Protein AF-A0A7J7VCC2-F1 (afdb_monomer_lite)

pLDDT: mean 71.86, std 17.54, range [30.64, 95.31]

InterPro domains:
  IPR003119 Saposin A-type domain [PF02199] (264-296)
  IPR003119 Saposin A-type domain [PS51110] (260-296)
  IPR003119 Saposin A-type domain [SM00162] (263-296)
  IPR007856 Saposin-like type B, region 1 [PF05184] (85-122)
  IPR007856 Saposin-like type B, region 1 [PF05184] (180-216)
  IPR008138 Saposin B type, region 2 [PF03489] (15-45)
  IPR008138 Saposin B type, region 2 [PF03489] (128-160)
  IPR008138 Saposin B type, region 2 [PF03489] (222-254)
  IPR008139 Saposin B type domain [PS50015] (1-49)
  IPR008139 Saposin B type domain [PS50015] (83-164)
  IPR008139 Saposin B type domain [PS50015] (177-258)
  IPR008139 Saposin B type domain [SM00741] (85-160)
  IPR008139 Saposin B type domain [SM00741] (179-254)
  IPR008373 Saposin [PR01797] (7-28)
  IPR008373 Saposin [PR01797] (87-107)
  IPR008373 Saposin [PR01797] (136-154)
  IPR008373 Saposin [PR01797] (178-200)
  IPR008373 Saposin [PR01797] (210-232)
  IPR008373 Saposin [PR01797] (232-255)
  IPR008373 Saposin [PR01797] (261-282)

Foldseek 3Di:
DDDDDDPDPPCPVVVVVVCVVCVVVVVVVVVPDDPVVVCVVVPVDDPDDDDDDDDDDDDDDDDDDDDDDDDDPPPPVVVVVQLVVLLVVQQVVLVVVLCVVVPDDDLVNQLVVQLVVLVPDDPVRSVVSNCCSVPCVSVVVVCCNVVSRSNVVCVVVVSHDDPDDPPPPDDDPDDDWPPLLVVQLVVLVVVCVPPPVCCDLVNVLVVQLVVLVVDDPPSSVVSNVVCVVCSVVVVVVVVVCSRSNNVCLVVVSTVNPCPPPQPNPQLSVDCVQCLPDPVSVVVNVHNVVSVVPPVD

Organism: Pipistrellus kuhlii (NCBI:txid59472)

Radius of gyration: 31.55 Å; chains: 1; bounding box: 81×60×73 Å

Structure (mmCIF, N/CA/C/O backbone):
data_AF-A0A7J7VCC2-F1
#
_entry.id   AF-A0A7J7VCC2-F1
#
loop_
_atom_site.group_PDB
_atom_site.id
_atom_site.type_symbol
_atom_site.label_atom_id
_atom_site.label_alt_id
_atom_site.label_comp_id
_atom_site.label_asym_id
_atom_site.label_entity_id
_atom_site.label_seq_id
_atom_site.pdbx_PDB_ins_code
_atom_site.Cartn_x
_atom_site.Cartn_y
_atom_site.Cartn_z
_atom_site.occupancy
_atom_site.B_iso_or_equiv
_atom_site.auth_seq_id
_atom_site.auth_comp_id
_atom_site.auth_asym_id
_atom_site.auth_atom_id
_atom_site.pdbx_PDB_model_num
ATOM 1 N N . MET A 1 1 ? 36.042 -37.834 -2.694 1.00 46.53 1 MET A N 1
ATOM 2 C CA . MET A 1 1 ? 35.801 -37.339 -4.068 1.00 46.53 1 MET A CA 1
ATOM 3 C C . MET A 1 1 ? 34.614 -38.082 -4.658 1.00 46.53 1 MET A C 1
ATOM 5 O O . MET A 1 1 ? 34.717 -39.281 -4.878 1.00 46.53 1 MET A O 1
ATOM 9 N N . PRO A 1 2 ? 33.486 -37.387 -4.848 1.00 40.66 2 PRO A N 1
ATOM 10 C CA . PRO A 1 2 ? 32.817 -37.439 -6.144 1.00 40.66 2 PRO A CA 1
ATOM 11 C C . PRO A 1 2 ? 32.462 -36.031 -6.651 1.00 40.66 2 PRO A C 1
ATOM 13 O O . PRO A 1 2 ? 32.054 -35.152 -5.898 1.00 40.66 2 PRO A O 1
ATOM 16 N N . LEU A 1 3 ? 32.673 -35.829 -7.949 1.00 46.19 3 LEU A N 1
ATOM 17 C CA . LEU A 1 3 ? 32.430 -34.598 -8.698 1.00 46.19 3 LEU A CA 1
ATOM 18 C C . LEU A 1 3 ? 30.919 -34.406 -8.918 1.00 46.19 3 LEU A C 1
ATOM 20 O O . LEU A 1 3 ? 30.290 -35.235 -9.578 1.00 46.19 3 LEU A O 1
ATOM 24 N N . SER A 1 4 ? 30.340 -33.316 -8.405 1.00 40.00 4 SER A N 1
ATOM 25 C CA . SER A 1 4 ? 28.960 -32.921 -8.723 1.00 40.00 4 SER A CA 1
ATOM 26 C C . SER A 1 4 ? 28.923 -32.212 -10.079 1.00 40.00 4 SER A C 1
ATOM 28 O O . SER A 1 4 ? 29.584 -31.193 -10.295 1.00 40.00 4 SER A O 1
ATOM 30 N N . LYS A 1 5 ? 28.187 -32.800 -11.025 1.00 46.72 5 LYS A N 1
ATOM 31 C CA . LYS A 1 5 ? 28.016 -32.321 -12.398 1.00 46.72 5 LYS A CA 1
ATOM 32 C C . LYS A 1 5 ? 27.241 -31.000 -12.396 1.00 46.72 5 LYS A C 1
ATOM 34 O O . LYS A 1 5 ? 26.039 -30.992 -12.159 1.00 46.72 5 LYS A O 1
ATOM 39 N N . ARG A 1 6 ? 27.905 -29.897 -12.759 1.00 49.31 6 ARG A N 1
ATOM 40 C CA . ARG A 1 6 ? 27.231 -28.702 -13.292 1.00 49.31 6 ARG A CA 1
ATOM 41 C C . ARG A 1 6 ? 26.479 -29.132 -14.549 1.00 49.31 6 ARG A C 1
ATOM 43 O O . ARG A 1 6 ? 27.111 -29.506 -15.538 1.00 49.31 6 ARG A O 1
ATOM 50 N N . SER A 1 7 ? 25.152 -29.097 -14.516 1.00 54.25 7 SER A N 1
ATOM 51 C CA . SER A 1 7 ? 24.312 -29.163 -15.710 1.00 54.25 7 SER A CA 1
ATOM 52 C C . SER A 1 7 ? 24.635 -27.940 -16.567 1.00 54.25 7 SER A C 1
ATOM 54 O O . SER A 1 7 ? 24.100 -26.847 -16.399 1.00 54.25 7 SER A O 1
ATOM 56 N N . SER A 1 8 ? 25.612 -28.105 -17.454 1.00 59.53 8 SER A N 1
ATOM 57 C CA . SER A 1 8 ? 25.934 -27.133 -18.484 1.00 59.53 8 SER A CA 1
ATOM 58 C C . SER A 1 8 ? 24.707 -27.011 -19.381 1.00 59.53 8 SER A C 1
ATOM 60 O O . SER A 1 8 ? 24.279 -27.977 -20.006 1.00 59.53 8 SER A O 1
ATOM 62 N N . CYS A 1 9 ? 24.094 -25.828 -19.396 1.00 59.84 9 CYS A N 1
ATOM 63 C CA . CYS A 1 9 ? 22.972 -25.538 -20.276 1.00 59.84 9 CYS A CA 1
ATOM 64 C C . CYS A 1 9 ? 23.507 -25.505 -21.716 1.00 59.84 9 CYS A C 1
ATOM 66 O O . CYS A 1 9 ? 24.005 -24.481 -22.191 1.00 59.84 9 CYS A O 1
ATOM 68 N N . THR A 1 10 ? 23.475 -26.662 -22.377 1.00 72.06 10 THR A N 1
ATOM 69 C CA . THR A 1 10 ? 24.019 -26.906 -23.723 1.00 72.06 10 THR A CA 1
ATOM 70 C C . THR A 1 10 ? 23.394 -25.995 -24.779 1.00 72.06 10 THR A C 1
ATOM 72 O O . THR A 1 10 ? 24.022 -25.700 -25.793 1.00 72.06 10 THR A O 1
ATOM 75 N N . TRP A 1 11 ? 22.199 -25.472 -24.502 1.00 75.06 11 TRP A N 1
ATOM 76 C CA . TRP A 1 11 ? 21.429 -24.620 -25.399 1.00 75.06 11 TRP A CA 1
ATOM 77 C C . TRP A 1 11 ? 21.677 -23.122 -25.240 1.00 75.06 11 TRP A C 1
ATOM 79 O O . TRP A 1 11 ? 21.191 -22.368 -26.068 1.00 75.06 11 TRP A O 1
ATOM 89 N N . ARG A 1 12 ? 22.462 -22.652 -24.259 1.00 78.94 12 ARG A N 1
ATOM 90 C CA . ARG A 1 12 ? 22.657 -21.200 -24.049 1.00 78.94 12 ARG A CA 1
ATOM 91 C C . ARG A 1 12 ? 23.199 -20.488 -25.295 1.00 78.94 12 ARG A C 1
ATOM 93 O O . ARG A 1 12 ? 22.676 -19.449 -25.678 1.00 78.94 12 ARG A O 1
ATOM 100 N N . ARG A 1 13 ? 24.249 -21.035 -25.920 1.00 80.88 13 ARG A N 1
ATOM 101 C CA . ARG A 1 13 ? 24.844 -20.448 -27.136 1.00 80.88 13 ARG A CA 1
ATOM 102 C C . ARG A 1 13 ? 23.958 -20.648 -28.374 1.00 80.88 13 ARG A C 1
ATOM 104 O O . ARG A 1 13 ? 23.714 -19.657 -29.049 1.00 80.88 13 ARG A O 1
ATOM 111 N N . PRO A 1 14 ? 23.431 -21.856 -28.655 1.00 84.00 14 PRO A N 1
ATOM 112 C CA . PRO A 1 14 ? 22.484 -22.046 -29.753 1.00 84.00 14 PRO A CA 1
ATOM 113 C C . PRO A 1 14 ? 21.227 -21.177 -29.642 1.00 84.00 14 PRO A C 1
ATOM 115 O O . PRO A 1 14 ? 20.820 -20.589 -30.632 1.00 84.00 14 PRO A O 1
ATOM 118 N N . CYS A 1 15 ? 20.647 -21.048 -28.447 1.00 77.44 15 CYS A N 1
ATOM 119 C CA . CYS A 1 15 ? 19.476 -20.212 -28.188 1.00 77.44 15 CYS A CA 1
ATOM 120 C C . CYS A 1 15 ? 19.796 -18.737 -28.410 1.00 77.44 15 CYS A C 1
ATOM 122 O O . CYS A 1 15 ? 19.070 -18.076 -29.138 1.00 77.44 15 CYS A O 1
ATOM 124 N N . LYS A 1 16 ? 20.919 -18.242 -27.869 1.00 81.69 16 LYS A N 1
ATOM 125 C CA . LYS A 1 16 ? 21.355 -16.867 -28.126 1.00 81.69 16 LYS A CA 1
ATOM 126 C C . LYS A 1 16 ? 21.523 -16.607 -29.624 1.00 81.69 16 LYS A C 1
ATOM 128 O O . LYS A 1 16 ? 20.950 -15.657 -30.125 1.00 81.69 16 LYS A O 1
ATOM 133 N N . ASN A 1 17 ? 22.218 -17.488 -30.343 1.00 84.31 17 ASN A N 1
ATOM 134 C CA . ASN A 1 17 ? 22.395 -17.336 -31.788 1.00 84.31 17 ASN A CA 1
ATOM 135 C C . ASN A 1 17 ? 21.063 -17.389 -32.549 1.00 84.31 17 ASN A C 1
ATOM 137 O O . ASN A 1 17 ? 20.894 -16.667 -33.520 1.00 84.31 17 ASN A O 1
ATOM 141 N N . TYR A 1 18 ? 20.126 -18.237 -32.122 1.00 81.06 18 TYR A N 1
ATOM 142 C CA . TYR A 1 18 ? 18.802 -18.336 -32.730 1.00 81.06 18 TYR A CA 1
ATOM 143 C C . TYR A 1 18 ? 17.985 -17.064 -32.482 1.00 81.06 18 TYR A C 1
ATOM 145 O O . TYR A 1 18 ? 17.406 -16.509 -33.408 1.00 81.06 18 TYR A O 1
ATOM 153 N N . VAL A 1 19 ? 17.975 -16.559 -31.248 1.00 81.69 19 VAL A N 1
ATOM 154 C CA . VAL A 1 19 ? 17.317 -15.293 -30.913 1.00 81.69 19 VAL A CA 1
ATOM 155 C C . VAL A 1 19 ? 17.954 -14.156 -31.702 1.00 81.69 19 VAL A C 1
ATOM 157 O O . VAL A 1 19 ? 17.225 -13.465 -32.393 1.00 81.69 19 VAL A O 1
ATOM 160 N N . ASP A 1 20 ? 19.280 -14.028 -31.698 1.00 84.94 20 ASP A N 1
ATOM 161 C CA . ASP A 1 20 ? 20.002 -12.987 -32.441 1.00 84.94 20 ASP A CA 1
ATOM 162 C C . ASP A 1 20 ? 19.739 -13.073 -33.962 1.00 84.94 20 ASP A C 1
ATOM 164 O O . ASP A 1 20 ? 19.723 -12.058 -34.647 1.00 84.94 20 ASP A O 1
ATOM 168 N N . GLN A 1 21 ? 19.512 -14.275 -34.508 1.00 87.81 21 GLN A N 1
ATOM 169 C CA . GLN A 1 21 ? 19.242 -14.477 -35.935 1.00 87.81 21 GLN A CA 1
ATOM 170 C C . GLN A 1 21 ? 17.806 -14.112 -36.341 1.00 87.81 21 GLN A C 1
ATOM 172 O O . GLN A 1 21 ? 17.588 -13.646 -37.459 1.00 87.81 21 GLN A O 1
ATOM 177 N N . TYR A 1 22 ? 16.822 -14.372 -35.478 1.00 85.31 22 TYR A N 1
ATOM 178 C CA . TYR A 1 22 ? 15.405 -14.253 -35.834 1.00 85.31 22 TYR A CA 1
ATOM 179 C C . TYR A 1 22 ? 14.687 -13.094 -35.134 1.00 85.31 22 TYR A C 1
ATOM 181 O O . TYR A 1 22 ? 13.600 -12.728 -35.575 1.00 85.31 22 TYR A O 1
ATOM 189 N N . SER A 1 23 ? 15.266 -12.488 -34.091 1.00 73.25 23 SER A N 1
ATOM 190 C CA . SER A 1 23 ? 14.650 -11.394 -33.327 1.00 73.25 23 SER A CA 1
ATOM 191 C C . SER A 1 23 ? 14.331 -10.202 -34.215 1.00 73.25 23 SER A C 1
ATOM 193 O O . SER A 1 23 ? 13.191 -9.754 -34.219 1.00 73.25 23 SER A O 1
ATOM 195 N N . ASP A 1 24 ? 15.284 -9.743 -35.025 1.00 81.88 24 ASP A N 1
ATOM 196 C CA . ASP A 1 24 ? 15.089 -8.591 -35.907 1.00 81.88 24 ASP A CA 1
ATOM 197 C C . ASP A 1 24 ? 14.003 -8.854 -36.952 1.00 81.88 24 ASP A C 1
ATOM 199 O O . ASP A 1 24 ? 13.188 -7.980 -37.239 1.00 81.88 24 ASP A O 1
ATOM 203 N N . ILE A 1 25 ? 13.936 -10.078 -37.482 1.00 79.50 25 ILE A N 1
ATOM 204 C CA . ILE A 1 25 ? 12.912 -10.484 -38.454 1.00 79.50 25 ILE A CA 1
ATOM 205 C C . ILE A 1 25 ? 11.532 -10.490 -37.793 1.00 79.50 25 ILE A C 1
ATOM 207 O O . ILE A 1 25 ? 10.575 -9.966 -38.359 1.00 79.50 25 ILE A O 1
ATOM 211 N N . VAL A 1 26 ? 11.424 -11.049 -36.586 1.00 76.75 26 VAL A N 1
ATOM 212 C CA . VAL A 1 26 ? 10.169 -11.092 -35.826 1.00 76.75 26 VAL A CA 1
ATOM 213 C C . VAL A 1 26 ? 9.735 -9.685 -35.411 1.00 76.75 26 VAL A C 1
ATOM 215 O O . VAL A 1 26 ? 8.562 -9.354 -35.561 1.00 76.75 26 VAL A O 1
ATOM 218 N N . ILE A 1 27 ? 10.664 -8.833 -34.968 1.00 78.94 27 ILE A N 1
ATOM 219 C CA . ILE A 1 27 ? 10.402 -7.430 -34.620 1.00 78.94 27 ILE A CA 1
ATOM 220 C C . ILE A 1 27 ? 9.918 -6.670 -35.854 1.00 78.94 27 ILE A C 1
ATOM 222 O O . ILE A 1 27 ? 8.885 -6.013 -35.791 1.00 78.94 27 ILE A O 1
ATOM 226 N N . GLN A 1 28 ? 10.604 -6.794 -36.993 1.00 75.75 28 GLN A N 1
ATOM 227 C CA . GLN A 1 28 ? 10.183 -6.163 -38.245 1.00 75.75 28 GLN A CA 1
ATOM 228 C C . GLN A 1 28 ? 8.804 -6.659 -38.690 1.00 75.75 28 GLN A C 1
ATOM 230 O O . GLN A 1 28 ? 7.964 -5.848 -39.072 1.00 75.75 28 GLN A O 1
ATOM 235 N N . MET A 1 29 ? 8.527 -7.959 -38.583 1.00 73.75 29 MET A N 1
ATOM 236 C CA . MET A 1 29 ? 7.216 -8.520 -38.912 1.00 73.75 29 MET A CA 1
ATOM 237 C C . MET A 1 29 ? 6.119 -7.975 -37.984 1.00 73.75 29 MET A C 1
ATOM 239 O O . MET A 1 29 ? 5.059 -7.581 -38.462 1.00 73.75 29 MET A O 1
ATOM 243 N N . MET A 1 30 ? 6.392 -7.864 -36.681 1.00 75.19 30 MET A N 1
ATOM 244 C CA . MET A 1 30 ? 5.471 -7.279 -35.702 1.00 75.19 30 MET A CA 1
ATOM 245 C C . MET A 1 30 ? 5.256 -5.776 -35.914 1.00 75.19 30 MET A C 1
ATOM 247 O O . MET A 1 30 ? 4.130 -5.312 -35.781 1.00 75.19 30 MET A O 1
ATOM 251 N N . MET A 1 31 ? 6.289 -5.018 -36.300 1.00 75.44 31 MET A N 1
ATOM 252 C CA . MET A 1 31 ? 6.158 -3.582 -36.588 1.00 75.44 31 MET A CA 1
ATOM 253 C C . MET A 1 31 ? 5.291 -3.287 -37.821 1.00 75.44 31 MET A C 1
ATOM 255 O O . MET A 1 31 ? 4.743 -2.192 -37.925 1.00 75.44 31 MET A O 1
ATOM 259 N N . HIS A 1 32 ? 5.155 -4.243 -38.745 1.00 79.81 32 HIS A N 1
ATOM 260 C CA . HIS A 1 32 ? 4.353 -4.096 -39.966 1.00 79.81 32 HIS A CA 1
ATOM 261 C C . HIS A 1 32 ? 2.971 -4.765 -39.882 1.00 79.81 32 HIS A C 1
ATOM 263 O O . HIS A 1 32 ? 2.161 -4.614 -40.798 1.00 79.81 32 HIS A O 1
ATOM 269 N N . MET A 1 33 ? 2.678 -5.490 -38.801 1.00 79.56 33 MET A N 1
ATOM 270 C CA . MET A 1 33 ? 1.351 -6.047 -38.544 1.00 79.56 33 MET A CA 1
ATOM 271 C C . MET A 1 33 ? 0.445 -5.005 -37.888 1.00 79.56 33 MET A C 1
AT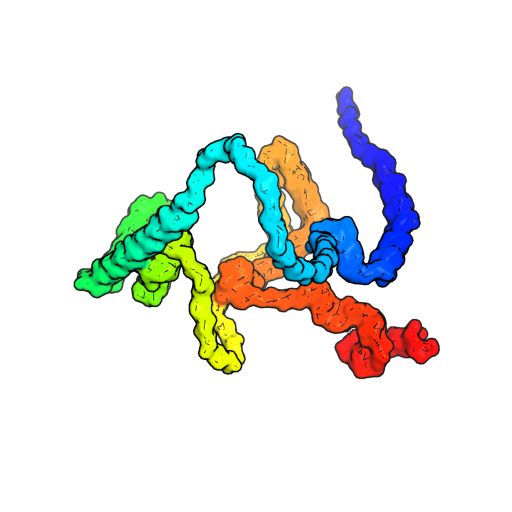OM 273 O O . MET A 1 33 ? 0.888 -4.197 -37.072 1.00 79.56 33 MET A O 1
ATOM 277 N N . GLN A 1 34 ? -0.852 -5.027 -38.210 1.00 82.25 34 GLN A N 1
ATOM 278 C CA . GLN A 1 34 ? -1.788 -4.169 -37.489 1.00 82.25 34 GLN A CA 1
ATOM 279 C C . GLN A 1 34 ? -1.978 -4.709 -36.062 1.00 82.25 34 GLN A C 1
ATOM 281 O O . GLN A 1 34 ? -2.035 -5.927 -35.874 1.00 82.25 34 GLN A O 1
ATOM 286 N N . PRO A 1 35 ? -2.154 -3.834 -35.055 1.00 78.69 35 PRO A N 1
ATOM 287 C CA . PRO A 1 35 ? -2.356 -4.250 -33.665 1.00 78.69 35 PRO A CA 1
ATOM 288 C C . PRO A 1 35 ? -3.467 -5.293 -33.478 1.00 78.69 35 PRO A C 1
ATOM 290 O O . PRO A 1 35 ? -3.310 -6.223 -32.694 1.00 78.69 35 PRO A O 1
ATOM 293 N N . LYS A 1 36 ? -4.557 -5.196 -34.253 1.00 76.06 36 LYS A N 1
ATOM 294 C CA . LYS A 1 36 ? -5.658 -6.174 -34.246 1.00 76.06 36 LYS A CA 1
ATOM 295 C C . LYS A 1 36 ? -5.222 -7.582 -34.675 1.00 76.06 36 LYS A C 1
ATOM 297 O O . LYS A 1 36 ? -5.682 -8.562 -34.100 1.00 76.06 36 LYS A O 1
ATOM 302 N N . ASP A 1 37 ? -4.310 -7.680 -35.639 1.00 79.81 37 ASP A N 1
ATOM 303 C CA . ASP A 1 37 ? -3.846 -8.952 -36.193 1.00 79.81 37 ASP A CA 1
ATOM 304 C C . ASP A 1 37 ? -2.841 -9.601 -35.235 1.00 79.81 37 ASP A C 1
ATOM 306 O O . ASP A 1 37 ? -2.857 -10.816 -35.050 1.00 79.81 37 ASP A O 1
ATOM 310 N N . ILE A 1 38 ? -2.023 -8.782 -34.556 1.00 79.69 38 ILE A N 1
ATOM 311 C CA . ILE A 1 38 ? -1.155 -9.226 -33.457 1.00 79.69 38 ILE A CA 1
ATOM 312 C C . ILE A 1 38 ? -2.014 -9.795 -32.322 1.00 79.69 38 ILE A C 1
ATOM 314 O O . ILE A 1 38 ? -1.790 -10.933 -31.919 1.00 79.69 38 ILE A O 1
ATOM 318 N N . CYS A 1 39 ? -3.020 -9.049 -31.846 1.00 75.12 39 CYS A N 1
ATOM 319 C CA . CYS A 1 39 ? -3.903 -9.474 -30.755 1.00 75.12 39 CYS A CA 1
ATOM 320 C C . CYS A 1 39 ? -4.704 -10.742 -31.087 1.00 75.12 39 CYS A C 1
ATOM 322 O O . CYS A 1 39 ? -4.859 -11.603 -30.222 1.00 75.12 39 CYS A O 1
ATOM 324 N N . ALA A 1 40 ? -5.166 -10.896 -32.331 1.00 79.44 40 ALA A N 1
ATOM 325 C CA . ALA A 1 40 ? -5.817 -12.122 -32.788 1.00 79.44 40 ALA A CA 1
ATOM 326 C C . ALA A 1 40 ? -4.841 -13.313 -32.838 1.00 79.44 40 ALA A C 1
ATOM 328 O O . ALA A 1 40 ? -5.189 -14.406 -32.398 1.00 79.44 40 ALA A O 1
ATOM 329 N N . LEU A 1 41 ? -3.605 -13.108 -33.313 1.00 78.56 41 LEU A N 1
ATOM 330 C CA . LEU A 1 41 ? -2.587 -14.161 -33.412 1.00 78.56 41 LEU A CA 1
ATOM 331 C C . LEU A 1 41 ? -2.188 -14.735 -32.042 1.00 78.56 41 LEU A C 1
ATOM 333 O O . LEU A 1 41 ? -1.956 -15.936 -31.929 1.00 78.56 41 LEU A O 1
ATOM 337 N N . VAL A 1 42 ? -2.123 -13.895 -31.003 1.00 80.00 42 VAL A N 1
ATOM 338 C CA . VAL A 1 42 ? -1.813 -14.326 -29.625 1.00 80.00 42 VAL A CA 1
ATOM 339 C C . VAL A 1 42 ? -3.051 -14.740 -28.816 1.00 80.00 42 VAL A C 1
ATOM 341 O O . VAL A 1 42 ? -2.928 -15.066 -27.638 1.00 80.00 42 VAL A O 1
ATOM 344 N N . GLY A 1 43 ? -4.236 -14.749 -29.437 1.00 73.50 43 GLY A N 1
ATOM 345 C CA . GLY A 1 43 ? -5.478 -15.228 -28.824 1.00 73.50 43 GLY A CA 1
ATOM 346 C C . GLY A 1 43 ? -6.147 -14.252 -27.852 1.00 73.50 43 GLY A C 1
ATOM 347 O O . GLY A 1 43 ? -6.997 -14.668 -27.072 1.00 73.50 43 GLY A O 1
ATOM 348 N N . PHE A 1 44 ? -5.793 -12.962 -27.885 1.00 76.19 44 PHE A N 1
ATOM 349 C CA . PHE A 1 44 ? -6.461 -11.922 -27.088 1.00 76.19 44 PHE A CA 1
ATOM 350 C C . PHE A 1 44 ? -7.758 -11.402 -27.724 1.00 76.19 44 PHE A C 1
ATOM 352 O O . PHE A 1 44 ? -8.514 -10.693 -27.062 1.00 76.19 44 PHE A O 1
ATOM 359 N N . CYS A 1 45 ? -8.032 -11.744 -28.986 1.00 78.25 45 CYS A N 1
ATOM 360 C CA . CYS A 1 45 ? -9.291 -11.426 -29.657 1.00 78.25 45 CYS A CA 1
ATOM 361 C C . CYS A 1 45 ? -9.934 -12.698 -30.225 1.00 78.25 45 CYS A C 1
ATOM 363 O O . CYS A 1 45 ? -9.286 -13.434 -30.970 1.00 78.25 45 CYS A O 1
ATOM 365 N N . GLU A 1 46 ? -11.215 -12.928 -29.930 1.00 66.50 46 GLU A N 1
ATOM 366 C CA . GLU A 1 46 ? -12.042 -13.872 -30.687 1.00 66.50 46 GLU A CA 1
ATOM 367 C C . GLU A 1 46 ? -12.356 -13.234 -32.047 1.00 66.50 46 GLU A C 1
ATOM 369 O O . GLU A 1 46 ? -12.808 -12.090 -32.109 1.00 66.50 46 GLU A O 1
ATOM 374 N N . GLN A 1 47 ? -12.050 -13.922 -33.151 1.00 56.53 47 GLN A N 1
ATOM 375 C CA . GLN A 1 47 ? -12.323 -13.392 -34.490 1.00 56.53 47 GLN A CA 1
ATOM 376 C C . GLN A 1 47 ? -13.826 -13.119 -34.644 1.00 56.53 47 GLN A C 1
ATOM 378 O O . GLN A 1 47 ? -14.643 -14.017 -34.442 1.00 56.53 47 GLN A O 1
ATOM 383 N N . GLU A 1 48 ? -14.182 -11.887 -35.019 1.00 49.28 48 GLU A N 1
ATOM 384 C CA . GLU A 1 48 ? -15.557 -11.504 -35.336 1.00 49.28 48 GLU A CA 1
ATOM 385 C C . GLU A 1 48 ? -16.102 -12.421 -36.439 1.00 49.28 48 GLU A C 1
ATOM 387 O O . GLU A 1 48 ? -15.660 -12.380 -37.590 1.00 49.28 48 GLU A O 1
ATOM 392 N N . VAL A 1 49 ? -17.069 -13.272 -36.095 1.00 46.25 49 VAL A N 1
ATOM 393 C CA . VAL A 1 49 ? -17.814 -14.040 -37.092 1.00 46.25 49 VAL A CA 1
ATOM 394 C C . VAL A 1 49 ? -18.649 -13.034 -37.894 1.00 46.25 49 VAL A C 1
ATOM 396 O O . VAL A 1 49 ? -19.415 -12.282 -37.284 1.00 46.25 49 VAL A O 1
ATOM 399 N N . PRO A 1 50 ? -18.546 -12.977 -39.236 1.00 43.62 50 PRO A N 1
ATOM 400 C CA . PRO A 1 50 ? -19.308 -12.007 -40.008 1.00 43.62 50 PRO A CA 1
ATOM 401 C C . PRO A 1 50 ? -20.798 -12.304 -39.841 1.00 43.62 50 PRO A C 1
ATOM 403 O O . PRO A 1 50 ? -21.256 -13.397 -40.181 1.00 43.62 50 PRO A O 1
ATOM 406 N N . MET A 1 51 ? -21.568 -11.340 -39.331 1.00 35.25 51 MET A N 1
ATOM 407 C CA . MET A 1 51 ? -23.024 -11.450 -39.310 1.00 35.25 51 MET A CA 1
ATOM 408 C C . MET A 1 51 ? -23.530 -11.581 -40.749 1.00 35.25 51 MET A C 1
ATOM 410 O O . MET A 1 51 ? -23.417 -10.653 -41.550 1.00 35.25 51 MET A O 1
ATOM 414 N N . GLN A 1 52 ? -24.091 -12.741 -41.085 1.00 43.38 52 GLN A N 1
ATOM 415 C CA . GLN A 1 52 ? -24.861 -12.885 -42.313 1.00 43.38 52 GLN A CA 1
ATOM 416 C C . GLN A 1 52 ? -26.179 -12.108 -42.181 1.00 43.38 52 GLN A C 1
ATOM 418 O O . GLN A 1 52 ? -26.783 -12.104 -41.103 1.00 43.38 52 GLN A O 1
ATOM 423 N N . PRO A 1 53 ? -26.653 -11.454 -43.255 1.00 39.44 53 PRO A N 1
ATOM 424 C CA . PRO A 1 53 ? -27.917 -10.738 -43.220 1.00 39.44 53 PRO A CA 1
ATOM 425 C C . PRO A 1 53 ? -29.063 -11.731 -43.004 1.00 39.44 53 PRO A C 1
ATOM 427 O O . PRO A 1 53 ? -29.255 -12.665 -43.784 1.00 39.44 53 PRO A O 1
ATOM 430 N N . LEU A 1 54 ? -29.827 -11.521 -41.932 1.00 33.53 54 LEU A N 1
ATOM 431 C CA . LEU A 1 54 ? -31.022 -12.300 -41.627 1.00 33.53 54 LEU A CA 1
ATOM 432 C C . LEU A 1 54 ? -32.072 -12.065 -42.720 1.00 33.53 54 LEU A C 1
ATOM 434 O O . LEU A 1 54 ? -32.580 -10.955 -42.882 1.00 33.53 54 LEU A O 1
ATOM 438 N N . VAL A 1 55 ? -32.415 -13.118 -43.462 1.00 42.09 55 VAL A N 1
ATOM 439 C CA . VAL A 1 55 ? -33.583 -13.119 -44.350 1.00 42.09 55 VAL A CA 1
ATOM 440 C C . VAL A 1 55 ? -34.807 -13.495 -43.506 1.00 42.09 55 VAL A C 1
ATOM 442 O O . VAL A 1 55 ? -34.753 -14.506 -42.803 1.00 42.09 55 VAL A O 1
ATOM 445 N N . PRO A 1 56 ? -35.916 -12.732 -43.544 1.00 37.62 56 PRO A N 1
ATOM 446 C CA . PRO A 1 56 ? -37.125 -13.090 -42.811 1.00 37.62 56 PRO A CA 1
ATOM 447 C C . PRO A 1 56 ? -37.653 -14.452 -43.270 1.00 37.62 56 PRO A C 1
ATOM 449 O O . PRO A 1 56 ? -37.883 -14.667 -44.463 1.00 37.62 56 PRO A O 1
ATOM 452 N N . ALA A 1 57 ? -37.859 -15.366 -42.323 1.00 32.50 57 ALA A N 1
ATOM 453 C CA . ALA A 1 57 ? -38.433 -16.674 -42.599 1.00 32.50 57 ALA A CA 1
ATOM 454 C C . ALA A 1 57 ? -39.851 -16.508 -43.170 1.00 32.50 57 ALA A C 1
ATOM 456 O O . ALA A 1 57 ? -40.771 -16.064 -42.481 1.00 32.50 57 ALA A O 1
ATOM 457 N N . LYS A 1 58 ? -40.036 -16.873 -44.444 1.00 37.38 58 LYS A N 1
ATOM 458 C CA . LYS A 1 58 ? -41.366 -17.167 -44.976 1.00 37.38 58 LYS A CA 1
ATOM 459 C C . LYS A 1 58 ? -41.858 -18.445 -44.311 1.00 37.38 58 LYS A C 1
ATOM 461 O O . LYS A 1 58 ? -41.203 -19.480 -44.372 1.00 37.38 58 LYS A O 1
ATOM 466 N N . VAL A 1 59 ? -43.018 -18.324 -43.684 1.00 40.34 59 VAL A N 1
ATOM 467 C CA . VAL A 1 59 ? -43.808 -19.406 -43.106 1.00 40.34 59 VAL A CA 1
ATOM 468 C C . VAL A 1 59 ? -44.128 -20.418 -44.204 1.00 40.34 59 VAL A C 1
ATOM 470 O O . VAL A 1 59 ? -44.863 -20.093 -45.134 1.00 40.34 59 VAL A O 1
ATOM 473 N N . VAL A 1 60 ? -43.581 -21.626 -44.098 1.00 30.64 60 VAL A N 1
ATOM 474 C CA . VAL A 1 60 ? -44.151 -22.826 -44.716 1.00 30.64 60 VAL A CA 1
ATOM 475 C C . VAL A 1 60 ? -44.031 -23.942 -43.687 1.00 30.64 60 VAL A C 1
ATOM 477 O O . VAL A 1 60 ? -42.940 -24.343 -43.291 1.00 30.64 60 VAL A O 1
ATOM 480 N N . SER A 1 61 ? -45.195 -24.344 -43.197 1.00 43.41 61 SER A N 1
ATOM 481 C CA . SER A 1 61 ? -45.460 -25.567 -42.455 1.00 43.41 61 SER A CA 1
ATOM 482 C C . SER A 1 61 ? -45.146 -26.793 -43.304 1.00 43.41 61 SER A C 1
ATOM 484 O O . SER A 1 61 ? -45.592 -26.821 -44.444 1.00 43.41 61 SER A O 1
ATOM 486 N N . GLU A 1 62 ? -44.502 -27.808 -42.727 1.00 33.91 62 GLU A N 1
ATOM 487 C CA . GLU A 1 62 ? -44.909 -29.215 -42.880 1.00 33.91 62 GLU A CA 1
ATOM 488 C C . GLU A 1 62 ? -44.113 -30.116 -41.914 1.00 33.91 62 GLU A C 1
ATOM 490 O O . GLU A 1 62 ? -42.891 -30.215 -41.975 1.00 33.91 62 GLU A O 1
ATOM 495 N N . ASP A 1 63 ? -44.860 -30.662 -40.950 1.00 37.12 63 ASP A N 1
ATOM 496 C CA . ASP A 1 63 ? -44.834 -32.018 -40.386 1.00 37.12 63 ASP A CA 1
ATOM 497 C C . ASP A 1 63 ? -43.502 -32.777 -40.228 1.00 37.12 63 A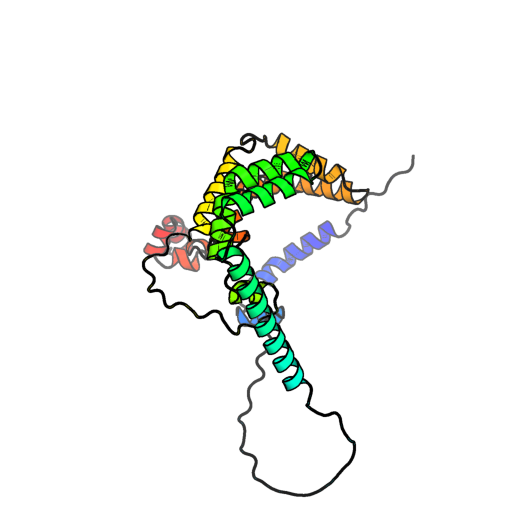SP A C 1
ATOM 499 O O . ASP A 1 63 ? -42.896 -33.193 -41.206 1.00 37.12 63 ASP A O 1
ATOM 503 N N . VAL A 1 64 ? -43.130 -33.085 -38.970 1.00 32.66 64 VAL A N 1
ATOM 504 C CA . VAL A 1 64 ? -43.127 -34.445 -38.360 1.00 32.66 64 VAL A CA 1
ATOM 505 C C . VAL A 1 64 ? -42.870 -34.322 -36.836 1.00 32.66 64 VAL A C 1
ATOM 507 O O . VAL A 1 64 ? -41.996 -33.581 -36.394 1.00 32.66 64 VAL A O 1
ATOM 510 N N . ILE A 1 65 ? -43.647 -35.057 -36.030 1.00 34.09 65 ILE A N 1
ATOM 511 C CA . ILE A 1 65 ? -43.626 -35.132 -34.549 1.00 34.09 65 ILE A CA 1
ATOM 512 C C . ILE A 1 65 ? -42.978 -36.479 -34.084 1.00 34.09 65 ILE A C 1
ATOM 514 O O . ILE A 1 65 ? -42.758 -37.337 -34.937 1.00 34.09 65 ILE A O 1
ATOM 518 N N . PRO A 1 66 ? -42.910 -36.835 -32.775 1.00 55.56 66 PRO A N 1
ATOM 519 C CA . PRO A 1 66 ? -42.031 -36.428 -31.657 1.00 55.56 66 PRO A CA 1
ATOM 520 C C . PRO A 1 66 ? -41.138 -37.585 -31.123 1.00 55.56 66 PRO A C 1
ATOM 522 O O . PRO A 1 66 ? -41.359 -38.749 -31.444 1.00 55.56 66 PRO A O 1
ATOM 525 N N . ALA A 1 67 ? -40.225 -37.279 -30.189 1.00 32.78 67 ALA A N 1
ATOM 526 C CA . ALA A 1 67 ? -40.224 -37.810 -28.805 1.00 32.78 67 ALA A CA 1
ATOM 527 C C . ALA A 1 67 ? -38.810 -37.833 -28.196 1.00 32.78 67 ALA A C 1
ATOM 529 O O . ALA A 1 67 ? -37.985 -38.660 -28.570 1.00 32.78 67 ALA A O 1
ATOM 530 N N . LEU A 1 68 ? -38.564 -36.980 -27.198 1.00 34.50 68 LEU A N 1
ATOM 531 C CA . LEU A 1 68 ? -38.124 -37.415 -25.868 1.00 34.50 68 LEU A CA 1
ATOM 532 C C . LEU A 1 68 ? -38.159 -36.233 -24.894 1.00 34.50 68 LEU A C 1
ATOM 534 O O . LEU A 1 68 ? -37.858 -35.091 -25.229 1.00 34.50 68 LEU A O 1
ATOM 538 N N . GLU A 1 69 ? -38.649 -36.555 -23.711 1.00 39.59 69 GLU A N 1
ATOM 539 C CA . GLU A 1 69 ? -39.220 -35.689 -22.696 1.00 39.59 69 GLU A CA 1
ATOM 540 C C . GLU A 1 69 ? -38.197 -34.987 -21.787 1.00 39.59 69 GLU A C 1
ATOM 542 O O . GLU A 1 69 ? -37.159 -35.537 -21.434 1.00 39.59 69 GLU A O 1
ATOM 547 N N . LEU A 1 70 ? -38.615 -33.794 -21.346 1.00 44.59 70 LEU A N 1
ATOM 548 C CA . LEU A 1 70 ? -38.538 -33.260 -19.978 1.00 44.59 70 LEU A CA 1
ATOM 549 C C . LEU A 1 70 ? -37.161 -33.151 -19.293 1.00 44.59 70 LEU A C 1
ATOM 551 O O . LEU A 1 70 ? -36.753 -34.030 -18.541 1.00 44.59 70 LEU A O 1
ATOM 555 N N . VAL A 1 71 ? -36.583 -31.941 -19.343 1.00 38.16 71 VAL A N 1
ATOM 556 C CA . VAL A 1 71 ? -36.123 -31.259 -18.116 1.00 38.16 71 VAL A CA 1
ATOM 557 C C . VAL A 1 71 ? -36.574 -29.792 -18.169 1.00 38.16 71 VAL A C 1
ATOM 559 O O . VAL A 1 71 ? -36.261 -29.060 -19.104 1.00 38.16 71 VAL A O 1
ATOM 562 N N . GLU A 1 72 ? -37.370 -29.391 -17.182 1.00 44.00 72 GLU A N 1
ATOM 563 C CA . GLU A 1 72 ? -38.094 -28.117 -17.087 1.00 44.00 72 GLU A CA 1
ATOM 564 C C . GLU A 1 72 ? -37.189 -26.877 -16.880 1.00 44.00 72 GLU A C 1
ATOM 566 O O . GLU A 1 72 ? -36.185 -26.950 -16.161 1.00 44.00 72 GLU A O 1
ATOM 571 N N . PRO A 1 73 ? -37.580 -25.682 -17.372 1.00 45.50 73 PRO A N 1
ATOM 572 C CA . PRO A 1 73 ? -36.955 -24.412 -17.021 1.00 45.50 73 PRO A CA 1
ATOM 573 C C . PRO A 1 73 ? -37.644 -23.786 -15.791 1.00 45.50 73 PRO A C 1
ATOM 575 O O . PRO A 1 73 ? -38.383 -22.817 -15.922 1.00 45.50 73 PRO A O 1
ATOM 578 N N . ILE A 1 74 ? -37.422 -24.317 -14.580 1.00 43.62 74 ILE A N 1
ATOM 579 C CA . ILE A 1 74 ? -37.979 -23.718 -13.335 1.00 43.62 74 ILE A CA 1
ATOM 580 C C . ILE A 1 74 ? -36.897 -23.124 -12.410 1.00 43.62 74 ILE A C 1
ATOM 582 O O . ILE A 1 74 ? -37.179 -22.277 -11.564 1.00 43.62 74 ILE A O 1
ATOM 586 N N . LYS A 1 75 ? -35.611 -23.447 -12.596 1.00 46.31 75 LYS A N 1
ATOM 587 C CA . LYS A 1 75 ? -34.570 -23.031 -11.633 1.00 46.31 75 LYS A CA 1
ATOM 588 C C . LYS A 1 75 ? -34.209 -21.542 -11.623 1.00 46.31 75 LYS A C 1
ATOM 590 O O . LYS A 1 75 ? -33.673 -21.084 -10.622 1.00 46.31 75 LYS A O 1
ATOM 595 N N . LYS A 1 76 ? -34.492 -20.771 -12.677 1.00 45.00 76 LYS A N 1
ATOM 596 C CA . LYS A 1 76 ? -34.025 -19.372 -12.745 1.00 45.00 76 LYS A CA 1
ATOM 597 C C . LYS A 1 76 ? -34.822 -18.418 -11.840 1.00 45.00 76 LYS A C 1
ATOM 599 O O . LYS A 1 76 ? -34.233 -17.516 -11.264 1.00 45.00 76 LYS A O 1
ATOM 604 N N . GLY A 1 77 ? -36.124 -18.654 -11.651 1.00 48.56 77 GLY A N 1
ATOM 605 C CA . GLY A 1 77 ? -36.970 -17.813 -10.788 1.00 48.56 77 GLY A CA 1
ATOM 606 C C . GLY A 1 77 ? -36.824 -18.101 -9.289 1.00 48.56 77 GLY A C 1
ATOM 607 O O . GLY A 1 77 ? -36.921 -17.194 -8.471 1.00 48.56 77 GLY A O 1
ATOM 608 N N . LEU A 1 78 ? -36.537 -19.355 -8.922 1.00 45.91 78 LEU A N 1
ATOM 609 C CA . LEU A 1 78 ? -36.438 -19.795 -7.522 1.00 45.91 78 LEU A CA 1
ATOM 610 C C . LEU A 1 78 ? -35.102 -19.405 -6.861 1.00 45.91 78 LEU A C 1
ATOM 612 O O . LEU A 1 78 ? -35.024 -19.317 -5.640 1.00 45.91 78 LEU A O 1
ATOM 616 N N . VAL A 1 79 ? -34.058 -19.177 -7.666 1.00 50.22 79 VAL A N 1
ATOM 617 C CA . VAL A 1 79 ? -32.740 -18.710 -7.202 1.00 50.22 79 VAL A CA 1
ATOM 618 C C . VAL A 1 79 ? -32.752 -17.196 -6.978 1.00 50.22 79 VAL A C 1
ATOM 620 O O . VAL A 1 79 ? -32.340 -16.760 -5.910 1.00 50.22 79 VAL A O 1
ATOM 623 N N . GLN A 1 80 ? -33.337 -16.426 -7.903 1.00 52.34 80 GLN A N 1
ATOM 624 C CA . GLN A 1 80 ? -33.489 -14.970 -7.775 1.00 52.34 80 GLN A CA 1
ATOM 625 C C . GLN A 1 80 ? -34.336 -14.596 -6.546 1.00 52.34 80 GLN A C 1
ATOM 627 O O . GLN A 1 80 ? -33.899 -13.826 -5.703 1.00 52.34 80 GLN A O 1
ATOM 632 N N . ALA A 1 81 ? -35.492 -15.250 -6.362 1.00 55.88 81 ALA A N 1
ATOM 633 C CA . ALA A 1 81 ? -36.351 -15.019 -5.199 1.00 55.88 81 ALA A CA 1
ATOM 634 C C . ALA A 1 81 ? -35.677 -15.388 -3.863 1.00 55.88 81 ALA A C 1
ATOM 636 O O . ALA A 1 81 ? -36.035 -14.854 -2.820 1.00 55.88 81 ALA A O 1
ATOM 637 N N . LYS A 1 82 ? -34.707 -16.312 -3.871 1.00 56.59 82 LYS A N 1
ATOM 638 C CA . LYS A 1 82 ? -33.951 -16.697 -2.673 1.00 56.59 82 LYS A CA 1
ATOM 639 C C . LYS A 1 82 ? -32.842 -15.692 -2.355 1.00 56.59 82 LYS A C 1
ATOM 641 O O . LYS A 1 82 ? -32.603 -15.435 -1.180 1.00 56.59 82 LYS A O 1
ATOM 646 N N . GLU A 1 83 ? -32.181 -15.143 -3.372 1.00 61.41 83 GLU A N 1
ATOM 647 C CA . GLU A 1 83 ? -31.189 -14.070 -3.222 1.00 61.41 83 GLU A CA 1
ATOM 648 C C . GLU A 1 83 ? -31.848 -12.773 -2.734 1.00 61.41 83 GLU A C 1
ATOM 650 O O . GLU A 1 83 ? -31.363 -12.175 -1.778 1.00 61.41 83 GLU A O 1
ATOM 655 N N . ASP A 1 84 ? -33.013 -12.416 -3.279 1.00 72.12 84 ASP A N 1
ATOM 656 C CA . ASP A 1 84 ? -33.766 -11.227 -2.860 1.00 72.12 84 ASP A CA 1
ATOM 657 C C . ASP A 1 84 ? -34.251 -11.341 -1.400 1.00 72.12 84 ASP A C 1
ATOM 659 O O . ASP A 1 84 ? -34.082 -10.415 -0.609 1.00 72.12 84 ASP A O 1
ATOM 663 N N . VAL A 1 85 ? -34.752 -12.513 -0.984 1.00 84.69 85 VAL A N 1
ATOM 664 C CA . VAL A 1 85 ? -35.174 -12.755 0.412 1.00 84.69 85 VAL A CA 1
ATOM 665 C C . VAL A 1 85 ? -33.993 -12.724 1.388 1.00 84.69 85 VAL A C 1
ATOM 667 O O . VAL A 1 85 ? -34.130 -12.237 2.510 1.00 84.69 85 VAL A O 1
ATOM 670 N N . LEU A 1 86 ? -32.824 -13.239 0.991 1.00 81.44 86 LEU A N 1
ATOM 671 C CA . LEU A 1 86 ? -31.613 -13.184 1.819 1.00 81.44 86 LEU A CA 1
ATOM 672 C C . LEU A 1 86 ? -31.069 -11.758 1.936 1.00 81.44 86 LEU A C 1
ATOM 674 O O . LEU A 1 86 ? -30.595 -11.385 3.011 1.00 81.44 86 LEU A O 1
ATOM 678 N N . CYS A 1 87 ? -31.178 -10.966 0.869 1.00 84.88 87 CYS A N 1
ATOM 679 C CA . CYS A 1 87 ? -30.839 -9.551 0.877 1.00 84.88 87 CYS A CA 1
ATOM 680 C C . CYS A 1 87 ? -31.745 -8.773 1.840 1.00 84.88 87 CYS A C 1
ATOM 682 O O . CYS A 1 87 ? -31.244 -8.152 2.775 1.00 84.88 87 CYS A O 1
ATOM 684 N N . GLU A 1 88 ? -33.070 -8.895 1.701 1.00 88.06 88 GLU A N 1
ATOM 685 C CA . GLU A 1 88 ? -34.040 -8.230 2.583 1.00 88.06 88 GLU A CA 1
ATOM 686 C C . GLU A 1 88 ? -33.867 -8.645 4.052 1.00 88.06 88 GLU A C 1
ATOM 688 O O . GLU A 1 88 ? -33.911 -7.812 4.962 1.00 88.06 88 GLU A O 1
ATOM 693 N N . MET A 1 89 ? -33.627 -9.937 4.298 1.00 82.75 89 MET A N 1
ATOM 694 C CA . MET A 1 89 ? -33.380 -10.454 5.642 1.00 82.75 89 MET A CA 1
ATOM 695 C C . MET A 1 89 ? -32.081 -9.896 6.229 1.00 82.75 89 MET A C 1
ATOM 697 O O . MET A 1 89 ? -32.050 -9.527 7.404 1.00 82.75 89 MET A O 1
ATOM 701 N N . CYS A 1 90 ? -31.019 -9.817 5.428 1.00 85.31 90 CYS A N 1
ATOM 702 C CA . CYS A 1 90 ? -29.767 -9.208 5.847 1.00 85.31 90 CYS A CA 1
ATOM 703 C C . CYS A 1 90 ? -29.968 -7.728 6.186 1.00 85.31 90 CYS A C 1
ATOM 705 O O . CYS A 1 90 ? -29.584 -7.297 7.274 1.00 85.31 90 CYS A O 1
ATOM 707 N N . GLU A 1 91 ? -30.617 -6.963 5.305 1.00 86.12 91 GLU A N 1
ATOM 708 C CA . GLU A 1 91 ? -30.822 -5.528 5.504 1.00 86.12 91 GLU A CA 1
ATOM 709 C C . GLU A 1 91 ? -31.661 -5.256 6.756 1.00 86.12 91 GLU A C 1
ATOM 711 O O . GLU A 1 91 ? -31.338 -4.376 7.556 1.00 86.12 91 GLU A O 1
ATOM 716 N N . TYR A 1 92 ? -32.699 -6.060 6.987 1.00 83.69 92 TYR A N 1
ATOM 717 C CA . TYR A 1 92 ? -33.500 -5.986 8.203 1.00 83.69 92 TYR A CA 1
ATOM 718 C C . TYR A 1 92 ? -32.669 -6.266 9.463 1.00 83.69 92 TYR A C 1
ATOM 720 O O . TYR A 1 92 ? -32.725 -5.490 10.417 1.00 83.69 92 TYR A O 1
ATOM 728 N N . VAL A 1 93 ? -31.865 -7.336 9.469 1.00 81.19 93 VAL A N 1
ATOM 729 C CA . VAL A 1 93 ? -31.013 -7.691 10.616 1.00 81.19 93 VAL A CA 1
ATOM 730 C C . VAL A 1 93 ? -29.988 -6.597 10.898 1.00 81.19 93 VAL A C 1
ATOM 732 O O . VAL A 1 93 ? -29.844 -6.187 12.048 1.00 81.19 93 VAL A O 1
ATOM 735 N N . VAL A 1 94 ? -29.307 -6.080 9.872 1.00 82.06 94 VAL A N 1
ATOM 736 C CA . VAL A 1 94 ? -28.331 -4.993 10.036 1.00 82.06 94 VAL A CA 1
ATOM 737 C C . VAL A 1 94 ? -29.019 -3.732 10.554 1.00 82.06 94 VAL A C 1
ATOM 739 O O . VAL A 1 94 ? -28.525 -3.109 11.490 1.00 82.06 94 VAL A O 1
ATOM 742 N N . LYS A 1 95 ? -30.202 -3.395 10.034 1.00 79.31 95 LYS A N 1
ATOM 743 C CA . LYS A 1 95 ? -30.990 -2.251 10.505 1.00 79.31 95 LYS A CA 1
ATOM 744 C C . LYS A 1 95 ? -31.399 -2.380 11.971 1.00 79.31 95 LYS A C 1
ATOM 746 O O . LYS A 1 95 ? -31.307 -1.403 12.708 1.00 79.31 95 LYS A O 1
ATOM 751 N N . GLU A 1 96 ? -31.843 -3.554 12.412 1.00 75.00 96 GLU A N 1
ATOM 752 C CA . GLU A 1 96 ? -32.193 -3.780 13.819 1.00 75.00 96 GLU A CA 1
ATOM 753 C C . GLU A 1 96 ? -30.958 -3.775 14.728 1.00 75.00 96 GLU A C 1
ATOM 755 O O . GLU A 1 96 ? -31.022 -3.232 15.827 1.00 75.00 96 GLU A O 1
ATOM 760 N N . LEU A 1 97 ? -29.811 -4.285 14.267 1.00 70.44 97 LEU A N 1
ATOM 761 C CA . LEU A 1 97 ? -28.549 -4.194 15.008 1.00 70.44 97 LEU A CA 1
ATOM 762 C C . LEU A 1 97 ? -28.085 -2.743 15.161 1.00 70.44 97 LEU A C 1
ATOM 764 O O . LEU A 1 97 ? -27.746 -2.335 16.269 1.00 70.44 97 LEU A O 1
ATOM 768 N N . VAL A 1 98 ? -28.135 -1.948 14.088 1.00 70.94 98 VAL A N 1
ATOM 769 C CA . VAL A 1 98 ? -27.819 -0.512 14.135 1.00 70.94 98 VAL A CA 1
ATOM 770 C C . VAL A 1 98 ? -28.780 0.211 15.076 1.00 70.94 98 VAL A C 1
ATOM 772 O O . VAL A 1 98 ? -28.327 0.972 15.920 1.00 70.94 98 VAL A O 1
ATOM 775 N N . LYS A 1 99 ? -30.084 -0.092 15.040 1.00 68.56 99 LYS A N 1
ATOM 776 C CA . LYS A 1 99 ? -31.044 0.451 16.016 1.00 68.56 99 LYS A CA 1
ATOM 777 C C . LYS A 1 99 ? -30.744 0.025 17.450 1.00 68.56 99 LYS A C 1
ATOM 779 O O . LYS A 1 99 ? -30.925 0.829 18.352 1.00 68.56 99 LYS A O 1
ATOM 784 N N . MET A 1 100 ? -30.326 -1.214 17.710 1.00 61.38 100 MET A N 1
ATOM 785 C CA . MET A 1 100 ? -29.954 -1.658 19.064 1.00 61.38 100 MET A CA 1
ATOM 786 C C . MET A 1 100 ? -28.685 -0.964 19.573 1.00 61.38 100 MET A C 1
ATOM 788 O O . MET A 1 100 ? -28.544 -0.763 20.777 1.00 61.38 100 MET A O 1
ATOM 792 N N . ILE A 1 101 ? -27.780 -0.594 18.666 1.00 63.50 101 ILE A N 1
ATOM 793 C CA . ILE A 1 101 ? -26.593 0.207 18.971 1.00 63.50 101 ILE A CA 1
ATOM 794 C C . ILE A 1 101 ? -26.991 1.673 19.225 1.00 63.50 101 ILE A C 1
ATOM 796 O O . ILE A 1 101 ? -26.526 2.264 20.193 1.00 63.50 101 ILE A O 1
ATOM 800 N N . ASP A 1 102 ? -27.909 2.218 18.425 1.00 59.97 102 ASP A N 1
ATOM 801 C CA . ASP A 1 102 ? -28.418 3.597 18.509 1.00 59.97 102 ASP A CA 1
ATOM 802 C C . ASP A 1 102 ? -29.386 3.829 19.692 1.00 59.97 102 ASP A C 1
ATOM 804 O O . ASP A 1 102 ? -29.508 4.936 20.207 1.00 59.97 102 ASP A O 1
ATOM 808 N N . SER A 1 103 ? -30.085 2.792 20.172 1.00 53.50 103 SER A N 1
ATOM 809 C CA . SER A 1 103 ? -31.230 2.981 21.081 1.00 53.50 103 SER A CA 1
ATOM 810 C C . SER A 1 103 ? -30.934 2.951 22.578 1.00 53.50 103 SER A C 1
ATOM 812 O O . SER A 1 103 ? -31.858 3.258 23.332 1.00 53.50 103 SER A O 1
ATOM 814 N N . ASN A 1 104 ? -29.727 2.610 23.058 1.00 54.31 104 ASN A N 1
ATOM 815 C CA . ASN A 1 104 ? -29.460 2.737 24.505 1.00 54.31 104 ASN A CA 1
ATOM 816 C C . ASN A 1 104 ? -28.015 2.559 25.007 1.00 54.31 104 ASN A C 1
ATOM 818 O O . ASN A 1 104 ? -27.843 2.370 26.211 1.00 54.31 104 ASN A O 1
ATOM 822 N N . LYS A 1 105 ? -26.988 2.553 24.149 1.00 63.47 105 LYS A N 1
ATOM 823 C CA . LYS A 1 105 ? -25.593 2.470 24.613 1.00 63.47 105 LYS A CA 1
ATOM 824 C C . LYS A 1 105 ? -24.865 3.758 24.297 1.00 63.47 105 LYS A C 1
ATOM 826 O O . LYS A 1 105 ? -24.890 4.204 23.154 1.00 63.47 105 LYS A O 1
ATOM 831 N N . THR A 1 106 ? -24.233 4.362 25.299 1.00 69.81 106 THR A N 1
ATOM 832 C CA . THR A 1 106 ? -23.395 5.535 25.039 1.00 69.81 106 THR A CA 1
ATOM 833 C C . THR A 1 106 ? -22.123 5.101 24.312 1.00 69.81 106 THR A C 1
ATOM 835 O O . THR A 1 106 ? -21.714 3.938 24.386 1.00 69.81 106 THR A O 1
ATOM 838 N N . GLU A 1 107 ? -21.496 6.029 23.592 1.00 69.94 107 GLU A N 1
ATOM 839 C CA . GLU A 1 107 ? -20.214 5.816 22.911 1.00 69.94 107 GLU A CA 1
ATOM 840 C C . GLU A 1 107 ? -19.190 5.156 23.850 1.00 69.94 107 GLU A C 1
ATOM 842 O O . GLU A 1 107 ? -18.530 4.181 23.498 1.00 69.94 107 GLU A O 1
ATOM 847 N N . GLU A 1 108 ? -19.179 5.588 25.104 1.00 72.88 108 GLU A N 1
ATOM 848 C CA . GLU A 1 108 ? -18.330 5.094 26.181 1.00 72.88 108 GLU A CA 1
ATOM 849 C C . GLU A 1 108 ? -18.594 3.626 26.539 1.00 72.88 108 GLU A C 1
ATOM 851 O O . GLU A 1 108 ? -17.653 2.888 26.828 1.00 72.88 108 GLU A O 1
ATOM 856 N N . GLU A 1 109 ? -19.843 3.157 26.492 1.00 74.69 109 GLU A N 1
ATOM 857 C CA . GLU A 1 109 ? -20.163 1.754 26.778 1.00 74.69 109 GLU A CA 1
ATOM 858 C C . GLU A 1 109 ? -19.671 0.808 25.677 1.00 74.69 109 GLU A C 1
ATOM 860 O O . GLU A 1 109 ? -19.352 -0.356 25.944 1.00 74.69 109 GLU A O 1
ATOM 865 N N . ILE A 1 110 ? -19.601 1.300 24.438 1.00 74.94 110 ILE A N 1
ATOM 866 C CA . ILE A 1 110 ? -19.109 0.537 23.289 1.00 74.94 110 ILE A CA 1
ATOM 867 C C . ILE A 1 110 ? -17.578 0.529 23.272 1.00 74.94 110 ILE A C 1
ATOM 869 O O . ILE A 1 110 ? -16.985 -0.532 23.076 1.00 74.94 110 ILE A O 1
ATOM 873 N N . ILE A 1 111 ? -16.933 1.659 23.577 1.00 81.69 111 ILE A N 1
ATOM 874 C CA . ILE A 1 111 ? -15.476 1.719 23.785 1.00 81.69 111 ILE A CA 1
ATOM 875 C C . ILE A 1 111 ? -15.050 0.773 24.911 1.00 81.69 111 ILE A C 1
ATOM 877 O O . ILE A 1 111 ? -14.178 -0.068 24.713 1.00 81.69 111 ILE A O 1
ATOM 881 N N . HIS A 1 112 ? -15.762 0.789 26.038 1.00 83.00 112 HIS A N 1
ATOM 882 C CA . HIS A 1 112 ? -15.492 -0.122 27.148 1.00 83.00 112 HIS A CA 1
ATOM 883 C C . HIS A 1 112 ? -15.689 -1.606 26.772 1.00 83.00 112 HIS A C 1
ATOM 885 O O . HIS A 1 112 ? -15.053 -2.506 27.332 1.00 83.00 112 HIS A O 1
ATOM 891 N N . ALA A 1 113 ? -16.565 -1.906 25.807 1.00 82.94 113 ALA A N 1
ATOM 892 C CA . ALA A 1 113 ? -16.680 -3.257 25.267 1.00 82.94 113 ALA A CA 1
ATOM 893 C C . ALA A 1 113 ? -15.439 -3.652 24.449 1.00 82.94 113 ALA A C 1
ATOM 895 O O . ALA A 1 113 ? -14.989 -4.794 24.578 1.00 82.94 113 ALA A O 1
ATOM 896 N N . PHE A 1 114 ? -14.859 -2.732 23.673 1.00 83.62 114 PHE A N 1
ATOM 897 C CA . PHE A 1 114 ? -13.593 -2.963 22.975 1.00 83.62 114 PHE A CA 1
ATOM 898 C C . PHE A 1 114 ? -12.423 -3.159 23.948 1.00 83.62 114 PHE A C 1
ATOM 900 O O . PHE A 1 114 ? -11.685 -4.131 23.793 1.00 83.62 114 PHE A O 1
ATOM 907 N N . ASP A 1 115 ? -12.336 -2.367 25.020 1.00 87.62 115 ASP A N 1
ATOM 908 C CA . ASP A 1 115 ? -11.334 -2.549 26.086 1.00 87.62 115 ASP A CA 1
ATOM 909 C C . ASP A 1 115 ? -11.410 -3.950 26.699 1.00 87.62 115 ASP A C 1
ATOM 911 O O . ASP A 1 115 ? -10.418 -4.661 26.895 1.00 87.62 115 ASP A O 1
ATOM 915 N N . LYS A 1 116 ? -12.639 -4.405 26.959 1.00 87.31 116 LYS A N 1
ATOM 916 C CA . LYS A 1 116 ? -12.877 -5.741 27.495 1.00 87.31 116 LYS A CA 1
ATOM 917 C C . LYS A 1 116 ? -12.447 -6.828 26.514 1.00 87.31 116 LYS A C 1
ATOM 919 O O . LYS A 1 116 ? -11.958 -7.858 26.972 1.00 87.31 116 LYS A O 1
ATOM 924 N N . VAL A 1 117 ? -12.606 -6.626 25.207 1.00 89.12 117 VAL A N 1
ATOM 925 C CA . VAL A 1 117 ? -12.106 -7.555 24.181 1.00 89.12 117 VAL A CA 1
ATOM 926 C C . VAL A 1 117 ? -10.579 -7.562 24.160 1.00 89.12 117 VAL A C 1
ATOM 928 O O . VAL A 1 117 ? -10.003 -8.649 24.210 1.00 89.12 117 VAL A O 1
ATOM 931 N N . CYS A 1 118 ? -9.926 -6.397 24.189 1.00 89.94 118 CYS A N 1
ATOM 932 C CA . CYS A 1 118 ? -8.466 -6.310 24.244 1.00 89.94 118 CYS A CA 1
ATOM 933 C C . CYS A 1 118 ? -7.901 -7.055 25.461 1.00 89.94 118 CYS A C 1
ATOM 935 O O . CYS A 1 118 ? -6.993 -7.870 25.312 1.00 89.94 118 CYS A O 1
ATOM 937 N N . SER A 1 119 ? -8.543 -6.932 26.631 1.00 92.25 119 SER A N 1
ATOM 938 C CA . SER A 1 119 ? -8.148 -7.649 27.858 1.00 92.25 119 SER A CA 1
ATOM 939 C C . SER A 1 119 ? -8.264 -9.183 27.791 1.00 92.25 119 SER A C 1
ATOM 941 O O . SER A 1 119 ? -7.772 -9.888 28.677 1.00 92.25 119 SER A O 1
ATOM 943 N N . LYS A 1 120 ? -8.955 -9.725 26.778 1.00 89.81 120 LYS A N 1
ATOM 944 C CA . LYS A 1 120 ? -9.102 -11.173 26.551 1.00 89.81 120 LYS A CA 1
ATOM 945 C C . LYS A 1 120 ? -8.060 -11.735 25.589 1.00 89.81 120 LYS A C 1
ATOM 947 O O . LYS A 1 120 ? -7.967 -12.958 25.475 1.00 89.81 120 LYS A O 1
ATOM 952 N N . LEU A 1 121 ? -7.299 -10.882 24.908 1.00 84.69 121 LEU A N 1
ATOM 953 C CA . LEU A 1 121 ? -6.261 -11.307 23.980 1.00 84.69 121 LEU A CA 1
ATOM 954 C C . LEU A 1 121 ? -4.993 -11.757 24.727 1.00 84.69 121 LEU A C 1
ATOM 956 O O . LEU A 1 121 ? -4.756 -11.357 25.870 1.00 84.69 121 LEU A O 1
ATOM 960 N N . PRO A 1 122 ? -4.148 -12.599 24.101 1.00 89.19 122 PRO A N 1
ATOM 961 C CA . PRO A 1 122 ? -2.808 -12.879 24.606 1.00 89.19 122 PRO A CA 1
ATOM 962 C C . PRO A 1 122 ? -2.028 -11.581 24.834 1.00 89.19 122 PRO A C 1
ATOM 964 O O . PRO A 1 122 ? -2.200 -10.622 24.085 1.00 89.19 122 PRO A O 1
ATOM 967 N N . LYS A 1 123 ? -1.123 -11.566 25.822 1.00 83.31 123 LYS A N 1
ATOM 968 C CA . LYS A 1 123 ? -0.364 -10.359 26.205 1.00 83.31 123 LYS A CA 1
ATOM 969 C C . LYS A 1 123 ? 0.271 -9.620 25.024 1.00 83.31 123 LYS A C 1
ATOM 971 O O . LYS A 1 123 ? 0.209 -8.403 24.994 1.00 83.31 123 LYS A O 1
ATOM 976 N N . SER A 1 124 ? 0.816 -10.355 24.055 1.00 82.25 124 SER A N 1
ATOM 977 C CA . SER A 1 124 ? 1.454 -9.781 22.865 1.00 82.25 124 SER A CA 1
ATOM 978 C C . SER A 1 124 ? 0.508 -8.980 21.967 1.00 82.25 124 SER A C 1
ATOM 980 O O . SER A 1 124 ? 0.978 -8.147 21.218 1.00 82.25 124 SER A O 1
ATOM 982 N N . LEU A 1 125 ? -0.801 -9.240 22.018 1.00 70.81 125 LEU A N 1
ATOM 983 C CA . LEU A 1 125 ? -1.814 -8.578 21.185 1.00 70.81 125 LEU A CA 1
ATOM 984 C C . LEU A 1 125 ? -2.709 -7.635 21.991 1.00 70.81 125 LEU A C 1
ATOM 986 O O . LEU A 1 125 ? -3.364 -6.770 21.424 1.00 70.81 125 LEU A O 1
ATOM 990 N N . SER A 1 126 ? -2.768 -7.813 23.312 1.00 87.12 126 SER A N 1
ATOM 991 C CA . SER A 1 126 ? -3.584 -6.971 24.184 1.00 87.12 126 SER A CA 1
ATOM 992 C C . SER A 1 126 ? -3.092 -5.526 24.200 1.00 87.12 126 SER A C 1
ATOM 994 O O . SER A 1 126 ? -3.931 -4.636 24.248 1.00 87.12 126 SER A O 1
ATOM 996 N N . GLU A 1 127 ? -1.776 -5.292 24.175 1.00 88.50 127 GLU A N 1
ATOM 997 C CA . GLU A 1 127 ? -1.197 -3.939 24.215 1.00 88.50 127 GLU A CA 1
ATOM 998 C C . GLU A 1 127 ? -1.451 -3.187 22.901 1.00 88.50 127 GLU A C 1
ATOM 1000 O O . GLU A 1 127 ? -1.996 -2.087 22.924 1.00 88.50 127 GLU A O 1
ATOM 1005 N N . GLU A 1 128 ? -1.187 -3.830 21.762 1.00 83.25 128 GLU A N 1
ATOM 1006 C CA . GLU A 1 128 ? -1.474 -3.280 20.428 1.00 83.25 128 GLU A CA 1
ATOM 1007 C C . GLU A 1 128 ? -2.979 -3.042 20.216 1.00 83.25 128 GLU A C 1
ATOM 1009 O O . GLU A 1 128 ? -3.394 -2.017 19.681 1.00 83.25 128 GLU A O 1
ATOM 1014 N N . CYS A 1 129 ? -3.827 -3.967 20.682 1.00 87.06 129 CYS A N 1
ATOM 1015 C CA . CYS A 1 129 ? -5.279 -3.793 20.646 1.00 87.06 129 CYS A CA 1
ATOM 1016 C C . CYS A 1 129 ? -5.712 -2.564 21.450 1.00 87.06 129 CYS A C 1
ATOM 1018 O O . CYS A 1 129 ? -6.525 -1.776 20.968 1.00 87.06 129 CYS A O 1
ATOM 1020 N N . GLN A 1 130 ? -5.155 -2.388 22.653 1.00 93.44 130 GLN A N 1
ATOM 1021 C CA . GLN A 1 130 ? -5.504 -1.273 23.527 1.00 93.44 130 GLN A CA 1
ATOM 1022 C C . GLN A 1 130 ? -5.109 0.067 22.896 1.00 93.44 130 GLN A C 1
ATOM 1024 O O . GLN A 1 130 ? -5.916 0.989 22.878 1.00 93.44 130 GLN A O 1
ATOM 1029 N N . GLU A 1 131 ? -3.927 0.150 22.281 1.00 87.06 131 GLU A N 1
ATOM 1030 C CA . GLU A 1 131 ? -3.473 1.350 21.570 1.00 87.06 131 GLU A CA 1
ATOM 1031 C C . GLU A 1 131 ? -4.410 1.729 20.412 1.00 87.06 131 GLU A C 1
ATOM 1033 O O . GLU A 1 131 ? -4.743 2.904 20.225 1.00 87.06 131 GLU A O 1
ATOM 1038 N N . VAL A 1 132 ? -4.896 0.738 19.659 1.00 84.69 132 VAL A N 1
ATOM 1039 C CA . VAL A 1 132 ? -5.859 0.960 18.572 1.00 84.69 132 VAL A CA 1
ATOM 1040 C C . VAL A 1 132 ? -7.206 1.448 19.111 1.00 84.69 132 VAL A C 1
ATOM 1042 O O . VAL A 1 132 ? -7.799 2.361 18.529 1.00 84.69 132 VAL A O 1
ATOM 1045 N N . VAL A 1 133 ? -7.695 0.883 20.216 1.00 90.25 133 VAL A N 1
ATOM 1046 C CA . VAL A 1 133 ? -8.960 1.302 20.842 1.00 90.25 133 VAL A CA 1
ATOM 1047 C C . VAL A 1 133 ? -8.851 2.709 21.429 1.00 90.25 133 VAL A C 1
ATOM 1049 O O . VAL A 1 133 ? -9.731 3.533 21.183 1.00 90.25 133 VAL A O 1
ATOM 1052 N N . ASP A 1 134 ? -7.754 3.033 22.109 1.00 88.25 134 ASP A N 1
ATOM 1053 C CA . ASP A 1 134 ? -7.538 4.352 22.709 1.00 88.25 134 ASP A CA 1
ATOM 1054 C C . ASP A 1 134 ? -7.391 5.448 21.641 1.00 88.25 134 ASP A C 1
ATOM 1056 O O . ASP A 1 134 ? -7.934 6.550 21.773 1.00 88.25 134 ASP A O 1
ATOM 1060 N N . THR A 1 135 ? -6.687 5.136 20.549 1.00 79.31 135 THR A N 1
ATOM 1061 C CA . THR A 1 135 ? -6.375 6.101 19.484 1.00 79.31 135 THR A CA 1
ATOM 1062 C C . THR A 1 135 ? -7.535 6.273 18.512 1.00 79.31 135 THR A C 1
ATOM 1064 O O . THR A 1 135 ? -7.852 7.389 18.091 1.00 79.31 135 THR A O 1
ATOM 1067 N N . TYR A 1 136 ? -8.180 5.169 18.137 1.00 77.81 136 TYR A N 1
ATOM 1068 C CA . TYR A 1 136 ? -9.140 5.150 17.042 1.00 77.81 136 TYR A CA 1
ATOM 1069 C C . TYR A 1 136 ? -10.528 4.704 17.457 1.00 77.81 136 TYR A C 1
ATOM 1071 O O . TYR A 1 136 ? -11.437 4.882 16.658 1.00 77.81 136 TYR A O 1
ATOM 1079 N N . GLY A 1 137 ? -10.746 4.181 18.664 1.00 81.12 137 GLY A N 1
ATOM 1080 C CA . GLY A 1 137 ? -12.019 3.579 19.062 1.00 81.12 137 GLY A CA 1
ATOM 1081 C C . GLY A 1 137 ? -13.219 4.490 18.822 1.00 81.12 137 GLY A C 1
ATOM 1082 O O . GLY A 1 137 ? -14.223 4.035 18.283 1.00 81.12 137 GLY A O 1
ATOM 1083 N N . ARG A 1 138 ? -13.102 5.791 19.122 1.00 79.69 138 ARG A N 1
ATOM 1084 C CA . ARG A 1 138 ? -14.174 6.777 18.877 1.00 79.69 138 ARG A CA 1
ATOM 1085 C C . ARG A 1 138 ? -14.403 7.061 17.395 1.00 79.69 138 ARG A C 1
ATOM 1087 O O . ARG A 1 138 ? -15.540 7.154 16.946 1.00 79.69 138 ARG A O 1
ATOM 1094 N N . SER A 1 139 ? -13.334 7.135 16.607 1.00 70.75 139 SER A N 1
ATOM 1095 C CA . SER A 1 139 ? -13.424 7.289 15.151 1.00 70.75 139 SER A CA 1
ATOM 1096 C C . SER A 1 139 ? -13.974 6.027 14.487 1.00 70.75 139 SER A C 1
ATOM 1098 O O . SER A 1 139 ? -14.844 6.129 13.635 1.00 70.75 139 SER A O 1
ATOM 1100 N N . ILE A 1 140 ? -13.524 4.842 14.908 1.00 70.94 140 ILE A N 1
ATOM 1101 C CA . ILE A 1 140 ? -14.030 3.533 14.482 1.00 70.94 140 ILE A CA 1
ATOM 1102 C C . ILE A 1 140 ? -15.508 3.419 14.839 1.00 70.94 140 ILE A C 1
ATOM 1104 O O . ILE A 1 140 ? -16.295 3.013 13.997 1.00 70.94 140 ILE A O 1
ATOM 1108 N N . LEU A 1 141 ? -15.905 3.828 16.044 1.00 73.31 141 LEU A N 1
ATOM 1109 C CA . LEU A 1 141 ? -17.302 3.849 16.452 1.00 73.31 141 LEU A CA 1
ATOM 1110 C C . LEU A 1 141 ? -18.126 4.822 15.605 1.00 73.31 141 LEU A C 1
ATOM 1112 O O . LEU A 1 141 ? -19.163 4.436 15.083 1.00 73.31 141 LEU A O 1
ATOM 1116 N N . SER A 1 142 ? -17.649 6.051 15.412 1.00 65.38 142 SER A N 1
ATOM 1117 C CA . SER A 1 142 ? -18.294 7.045 14.548 1.00 65.38 142 SER A CA 1
ATOM 1118 C C . SER A 1 142 ? -18.456 6.524 13.114 1.00 65.38 142 SER A C 1
ATOM 1120 O O . SER A 1 142 ? -19.529 6.646 12.534 1.00 65.38 142 SER A O 1
ATOM 1122 N N . ILE A 1 143 ? -17.440 5.842 12.576 1.00 61.47 143 ILE A N 1
ATOM 1123 C CA . ILE A 1 143 ? -17.481 5.184 11.263 1.00 61.47 143 ILE A CA 1
ATOM 1124 C C . ILE A 1 143 ? -18.489 4.031 11.263 1.00 61.47 143 ILE A C 1
ATOM 1126 O O . ILE A 1 143 ? -19.296 3.939 10.350 1.00 61.47 143 ILE A O 1
ATOM 1130 N N . LEU A 1 144 ? -18.504 3.168 12.279 1.00 64.88 144 LEU A N 1
ATOM 1131 C CA . LEU A 1 144 ? -19.476 2.074 12.380 1.00 64.88 144 LEU A CA 1
ATOM 1132 C C . LEU A 1 144 ? -20.916 2.592 12.499 1.00 64.88 144 LEU A C 1
ATOM 1134 O O . LEU A 1 144 ? -21.831 1.949 11.999 1.00 64.88 144 LEU A O 1
ATOM 1138 N N . LEU A 1 145 ? -21.123 3.753 13.118 1.00 65.50 145 LEU A N 1
ATOM 1139 C CA . LEU A 1 145 ? -22.433 4.395 13.228 1.00 65.50 145 LEU A CA 1
ATOM 1140 C C . LEU A 1 145 ? -22.839 5.147 11.948 1.00 65.50 145 LEU A C 1
ATOM 1142 O O . LEU A 1 145 ? -24.030 5.249 11.665 1.00 65.50 145 LEU A O 1
ATOM 1146 N N . GLN A 1 146 ? -21.878 5.661 11.171 1.00 59.94 146 GLN A N 1
ATOM 1147 C CA . GLN A 1 146 ? -22.132 6.462 9.963 1.00 59.94 146 GLN A CA 1
ATOM 1148 C C . GLN A 1 146 ? -22.097 5.653 8.651 1.00 59.94 146 GLN A C 1
ATOM 1150 O O . GLN A 1 146 ? -22.817 5.993 7.716 1.00 59.94 146 GLN A O 1
ATOM 1155 N N . GLU A 1 147 ? -21.312 4.574 8.574 1.00 55.28 147 GLU A N 1
ATOM 1156 C CA . GLU A 1 147 ? -21.033 3.803 7.346 1.00 55.28 147 GLU A CA 1
ATOM 1157 C C . GLU A 1 147 ? -21.678 2.403 7.332 1.00 55.28 147 GLU A C 1
ATOM 1159 O O . GLU A 1 147 ? -21.676 1.726 6.302 1.00 55.28 147 GLU A O 1
ATOM 1164 N N . ALA A 1 148 ? -22.289 1.947 8.433 1.00 62.03 148 ALA A N 1
ATOM 1165 C CA . ALA A 1 148 ? -23.012 0.670 8.480 1.00 62.03 148 ALA A CA 1
ATOM 1166 C C . ALA A 1 148 ? -24.422 0.770 7.868 1.00 62.03 148 ALA A C 1
ATOM 1168 O O . ALA A 1 148 ? -25.411 0.351 8.474 1.00 62.03 148 ALA A O 1
ATOM 1169 N N . SER A 1 149 ? -24.533 1.323 6.655 1.00 72.81 149 SER A N 1
ATOM 1170 C CA . SER A 1 149 ? -25.788 1.228 5.907 1.00 72.81 149 SER A CA 1
ATOM 1171 C C . SER A 1 149 ? -26.092 -0.256 5.640 1.00 72.81 149 SER A C 1
ATOM 1173 O O . SER A 1 149 ? -25.201 -0.981 5.173 1.00 72.81 149 SER A O 1
ATOM 1175 N N . PRO A 1 150 ? -27.308 -0.742 5.958 1.00 77.56 150 PRO A N 1
ATOM 1176 C CA . PRO A 1 150 ? -27.702 -2.129 5.719 1.00 77.56 150 PRO A CA 1
ATOM 1177 C C . PRO A 1 150 ? -27.375 -2.601 4.302 1.00 77.56 150 PRO A C 1
ATOM 1179 O O . PRO A 1 150 ? -26.883 -3.709 4.102 1.00 77.56 150 PRO A O 1
ATOM 1182 N N . GLU A 1 151 ? -27.528 -1.705 3.334 1.00 77.38 151 GLU A N 1
ATOM 1183 C CA . GLU A 1 151 ? -27.259 -1.943 1.929 1.00 77.38 151 GLU A CA 1
ATOM 1184 C C . GLU A 1 151 ? -25.777 -2.237 1.642 1.00 77.38 151 GLU A C 1
ATOM 1186 O O . GLU A 1 151 ? -25.464 -3.131 0.851 1.00 77.38 151 GLU A O 1
ATOM 1191 N N . LEU A 1 152 ? -24.849 -1.483 2.245 1.00 74.44 152 LEU A N 1
ATOM 1192 C CA . LEU A 1 152 ? -23.408 -1.660 2.038 1.00 74.44 152 LEU A CA 1
ATOM 1193 C C . LEU A 1 152 ? -22.921 -2.948 2.703 1.00 74.44 152 LEU A C 1
ATOM 1195 O O . LEU A 1 152 ? -22.213 -3.735 2.073 1.00 74.44 152 LEU A O 1
ATOM 1199 N N . VAL A 1 153 ? -23.351 -3.192 3.943 1.00 79.94 153 VAL A N 1
ATOM 1200 C CA . VAL A 1 153 ? -22.983 -4.389 4.711 1.00 79.94 153 VAL A CA 1
ATOM 1201 C C . VAL A 1 153 ? -23.471 -5.650 3.998 1.00 79.94 153 VAL A C 1
ATOM 1203 O O . VAL A 1 153 ? -22.695 -6.581 3.778 1.00 79.94 153 VAL A O 1
ATOM 1206 N N . CYS A 1 154 ? -24.727 -5.669 3.552 1.00 83.81 154 CYS A N 1
ATOM 1207 C CA . CYS A 1 154 ? -25.301 -6.828 2.874 1.00 83.81 154 CYS A CA 1
ATOM 1208 C C . CYS A 1 154 ? -24.751 -7.036 1.456 1.00 83.81 154 CYS A C 1
ATOM 1210 O O . CYS A 1 154 ? -24.647 -8.177 1.002 1.00 83.81 154 CYS A O 1
ATOM 1212 N N . SER A 1 155 ? -24.299 -5.968 0.788 1.00 83.00 155 SER A N 1
ATOM 1213 C CA . SER A 1 155 ? -23.549 -6.074 -0.473 1.00 83.00 155 SER A CA 1
ATOM 1214 C C . SER A 1 155 ? -22.136 -6.639 -0.258 1.00 83.00 155 SER A C 1
ATOM 1216 O O . SER A 1 155 ? -21.691 -7.487 -1.028 1.00 83.00 155 SER A O 1
ATOM 1218 N N . MET A 1 156 ? -21.428 -6.231 0.804 1.00 73.31 156 MET A N 1
ATOM 1219 C CA . MET A 1 156 ? -20.099 -6.768 1.142 1.00 73.31 156 MET A CA 1
ATOM 1220 C C . MET A 1 156 ? -20.147 -8.251 1.517 1.00 73.31 156 MET A C 1
ATOM 1222 O O . MET A 1 156 ? -19.276 -9.017 1.108 1.00 73.31 156 MET A O 1
ATOM 1226 N N . LEU A 1 157 ? -21.195 -8.668 2.235 1.00 78.00 157 LEU A N 1
ATOM 1227 C CA . LEU A 1 157 ? -21.467 -10.075 2.545 1.00 78.00 157 LEU A CA 1
ATOM 1228 C C . LEU A 1 157 ? -21.932 -10.884 1.323 1.00 78.00 157 LEU A C 1
ATOM 1230 O O . LEU A 1 157 ? -22.174 -12.082 1.452 1.00 78.00 157 LEU A O 1
ATOM 1234 N N . GLN A 1 158 ? -22.052 -10.242 0.152 1.00 78.38 158 GLN A N 1
ATOM 1235 C CA . GLN A 1 158 ? -22.549 -10.836 -1.093 1.00 78.38 158 GLN A CA 1
ATOM 1236 C C . GLN A 1 158 ? -23.966 -11.424 -0.948 1.00 78.38 158 GLN A C 1
ATOM 1238 O O . GLN A 1 158 ? -24.352 -12.314 -1.700 1.00 78.38 158 GLN A O 1
ATOM 1243 N N . LEU A 1 159 ? -24.742 -10.936 0.028 1.00 78.88 159 LEU A N 1
ATOM 1244 C CA . LEU A 1 159 ? -26.135 -11.331 0.266 1.00 78.88 159 LEU A CA 1
ATOM 1245 C C . LEU A 1 159 ? -27.113 -10.472 -0.538 1.00 78.88 159 LEU A C 1
ATOM 1247 O O . LEU A 1 159 ? -28.231 -10.903 -0.784 1.00 78.88 159 LEU A O 1
ATOM 1251 N N . CYS A 1 160 ? -26.672 -9.288 -0.969 1.00 82.50 160 CYS A N 1
ATOM 1252 C CA . CYS A 1 160 ? -27.379 -8.427 -1.905 1.00 82.50 160 CYS A CA 1
ATOM 1253 C C . CYS A 1 160 ? -26.600 -8.308 -3.214 1.00 82.50 160 CYS A C 1
ATOM 1255 O O . CYS A 1 160 ? -25.441 -7.889 -3.229 1.00 82.50 160 CYS A O 1
ATOM 1257 N N . THR A 1 161 ? -27.252 -8.609 -4.335 1.00 76.88 161 THR A N 1
ATOM 1258 C CA . THR A 1 161 ? -26.676 -8.440 -5.672 1.00 76.88 161 THR A CA 1
ATOM 1259 C C . THR A 1 161 ? -27.131 -7.102 -6.248 1.00 76.88 161 THR A C 1
ATOM 1261 O O . THR A 1 161 ? -28.141 -7.016 -6.943 1.00 76.88 161 THR A O 1
ATOM 1264 N N . LYS A 1 162 ? -26.408 -6.012 -5.975 1.00 65.69 162 LYS A N 1
ATOM 1265 C CA . LYS A 1 162 ? -26.715 -4.740 -6.645 1.00 65.69 162 LYS A CA 1
ATOM 1266 C C . LYS A 1 162 ? -26.207 -4.769 -8.086 1.00 65.69 162 LYS A C 1
ATOM 1268 O O . LYS A 1 162 ? -25.002 -4.749 -8.331 1.00 65.69 162 LYS A O 1
ATOM 1273 N N . GLN A 1 163 ? -27.126 -4.748 -9.052 1.00 58.03 163 GLN A N 1
ATOM 1274 C CA . GLN A 1 163 ? -26.830 -4.261 -10.400 1.00 58.03 163 GLN A CA 1
ATOM 1275 C C . GLN A 1 163 ? -26.534 -2.761 -10.311 1.00 58.03 163 GLN A C 1
ATOM 1277 O O . GLN A 1 163 ? -27.437 -1.937 -10.375 1.00 58.03 163 GLN A O 1
ATOM 1282 N N . GLY A 1 164 ? -25.256 -2.424 -10.136 1.00 48.66 164 GLY A N 1
ATOM 1283 C CA . GLY A 1 164 ? -24.758 -1.052 -10.174 1.00 48.66 164 GLY A CA 1
ATOM 1284 C C . GLY A 1 164 ? -25.066 -0.237 -8.916 1.00 48.66 164 GLY A C 1
ATOM 1285 O O . GLY A 1 164 ? -26.210 -0.036 -8.518 1.00 48.66 164 GLY A O 1
ATOM 1286 N N . LEU A 1 165 ? -24.014 0.304 -8.306 1.00 39.19 165 LEU A N 1
ATOM 1287 C CA . LEU A 1 165 ? -24.141 1.471 -7.436 1.00 39.19 165 LEU A CA 1
ATOM 1288 C C . LEU A 1 165 ? -24.817 2.602 -8.236 1.00 39.19 165 LEU A C 1
ATOM 1290 O O . LEU A 1 165 ? -24.428 2.819 -9.389 1.00 39.19 165 LEU A O 1
ATOM 1294 N N . PRO A 1 166 ? -25.783 3.350 -7.671 1.00 42.06 166 PRO A N 1
ATOM 1295 C CA . PRO A 1 166 ? -26.242 4.582 -8.290 1.00 42.06 166 PRO A CA 1
ATOM 1296 C C . PRO A 1 166 ? -25.031 5.493 -8.479 1.00 42.06 166 PRO A C 1
ATOM 1298 O O . PRO A 1 166 ? -24.383 5.891 -7.509 1.00 42.06 166 PRO A O 1
ATOM 1301 N N . ALA A 1 167 ? -24.707 5.805 -9.732 1.00 40.59 167 ALA A N 1
ATOM 1302 C CA . ALA A 1 167 ? -23.790 6.882 -10.043 1.00 40.59 167 ALA A CA 1
ATOM 1303 C C . ALA A 1 167 ? -24.408 8.168 -9.485 1.00 40.59 167 ALA A C 1
ATOM 1305 O O . ALA A 1 167 ? -25.327 8.737 -10.073 1.00 40.59 167 ALA A O 1
ATOM 1306 N N . LEU A 1 168 ? -23.928 8.610 -8.322 1.00 37.41 168 LEU A N 1
ATOM 1307 C CA . LEU A 1 168 ? -24.122 9.978 -7.875 1.00 37.41 168 LEU A CA 1
ATOM 1308 C C . LEU A 1 168 ? -23.539 10.869 -8.973 1.00 37.41 168 LEU A C 1
ATOM 1310 O O . LEU A 1 168 ? -22.323 10.965 -9.132 1.00 37.41 168 LEU A O 1
ATOM 1314 N N . THR A 1 169 ? -24.408 11.505 -9.756 1.00 36.59 169 THR A N 1
ATOM 1315 C CA . THR A 1 169 ? -24.045 12.624 -10.622 1.00 36.59 169 THR A CA 1
ATOM 1316 C C . THR A 1 169 ? -23.685 13.807 -9.728 1.00 36.59 169 THR A C 1
ATOM 1318 O O . THR A 1 169 ? -24.467 14.738 -9.548 1.00 36.59 169 THR A O 1
ATOM 1321 N N . ALA A 1 170 ? -22.510 13.745 -9.111 1.00 31.86 170 ALA A N 1
ATOM 1322 C CA . ALA A 1 170 ? -21.873 14.893 -8.504 1.00 31.86 170 ALA A CA 1
ATOM 1323 C C . ALA A 1 170 ? -21.172 15.656 -9.628 1.00 31.86 170 ALA A C 1
ATOM 1325 O O . ALA A 1 170 ? -20.290 15.124 -10.305 1.00 31.86 170 ALA A O 1
ATOM 1326 N N . HIS A 1 171 ? -21.585 16.902 -9.854 1.00 34.56 171 HIS A N 1
ATOM 1327 C CA . HIS A 1 171 ? -20.830 17.829 -10.680 1.00 34.56 171 HIS A CA 1
ATOM 1328 C C . HIS A 1 171 ? -19.386 17.880 -10.171 1.00 34.56 171 HIS A C 1
ATOM 1330 O O . HIS A 1 171 ? -19.121 18.298 -9.046 1.00 34.56 171 HIS A O 1
ATOM 1336 N N . VAL A 1 172 ? -18.467 17.412 -11.015 1.00 34.25 172 VAL A N 1
ATOM 1337 C CA . VAL A 1 172 ? -17.027 17.383 -10.772 1.00 34.25 172 VAL A CA 1
ATOM 1338 C C . VAL A 1 172 ? -16.506 18.817 -10.760 1.00 34.25 172 VAL A C 1
ATOM 1340 O O . VAL A 1 172 ? -16.060 19.356 -11.769 1.00 34.25 172 VAL A O 1
ATOM 1343 N N . THR A 1 173 ? -16.548 19.454 -9.597 1.00 33.50 173 THR A N 1
ATOM 1344 C CA . THR A 1 173 ? -15.543 20.451 -9.240 1.00 33.50 173 THR A CA 1
ATOM 1345 C C . THR A 1 173 ? -14.336 19.682 -8.724 1.00 33.50 173 THR A C 1
ATOM 1347 O O . THR A 1 173 ? -14.442 19.050 -7.679 1.00 33.50 173 THR A O 1
ATOM 1350 N N . GLN A 1 174 ? -13.250 19.686 -9.507 1.00 45.06 174 GLN A N 1
ATOM 1351 C CA . GLN A 1 174 ? -11.882 19.263 -9.163 1.00 45.06 174 GLN A CA 1
ATOM 1352 C C . GLN A 1 174 ? -11.778 18.353 -7.929 1.00 45.06 174 GLN A C 1
ATOM 1354 O O . GLN A 1 174 ? -11.745 18.817 -6.789 1.00 45.06 174 GLN A O 1
ATOM 1359 N N . GLN A 1 175 ? -11.724 17.047 -8.180 1.00 41.94 175 GLN A N 1
ATOM 1360 C CA . GLN A 1 175 ? -11.607 16.014 -7.161 1.00 41.94 175 GLN A CA 1
ATOM 1361 C C . GLN A 1 175 ? -10.280 16.196 -6.404 1.00 41.94 175 GLN A C 1
ATOM 1363 O O . GLN A 1 175 ? -9.221 15.783 -6.868 1.00 41.94 175 GLN A O 1
ATOM 1368 N N . LYS A 1 176 ? -10.339 16.855 -5.243 1.00 49.41 176 LYS A N 1
ATOM 1369 C CA . LYS A 1 176 ? -9.375 16.608 -4.171 1.00 49.41 176 LYS A CA 1
ATOM 1370 C C . LYS A 1 176 ? -9.477 15.124 -3.833 1.00 49.41 176 LYS A C 1
ATOM 1372 O O . LYS A 1 176 ? -10.585 14.582 -3.819 1.00 49.41 176 LYS A O 1
ATOM 1377 N N . ASP A 1 177 ? -8.335 14.490 -3.616 1.00 60.06 177 ASP A N 1
ATOM 1378 C CA . ASP A 1 177 ? -8.237 13.124 -3.115 1.00 60.06 177 ASP A CA 1
ATOM 1379 C C . ASP A 1 177 ? -9.310 12.864 -2.041 1.00 60.06 177 ASP A C 1
ATOM 1381 O O . ASP A 1 177 ? -9.535 13.697 -1.158 1.00 60.06 177 ASP A O 1
ATOM 1385 N N . GLY A 1 178 ? -10.043 11.749 -2.153 1.00 72.50 178 GLY A N 1
ATOM 1386 C CA . GLY A 1 178 ? -11.100 11.415 -1.192 1.00 72.50 178 GLY A CA 1
ATOM 1387 C C . GLY A 1 178 ? -10.555 11.388 0.242 1.00 72.50 178 GLY A C 1
ATOM 1388 O O . GLY A 1 178 ? -9.386 11.081 0.450 1.00 72.50 178 GLY A O 1
ATOM 1389 N N . ALA A 1 179 ? -11.382 11.678 1.252 1.00 78.81 179 ALA A N 1
ATOM 1390 C CA . ALA A 1 179 ? -10.924 11.773 2.646 1.00 78.81 179 ALA A CA 1
ATOM 1391 C C . ALA A 1 179 ? -10.141 10.525 3.118 1.00 78.81 179 ALA A C 1
ATOM 1393 O O . ALA A 1 179 ? -9.110 10.651 3.774 1.00 78.81 179 ALA A O 1
ATOM 1394 N N . PHE A 1 180 ? -10.572 9.328 2.706 1.00 77.44 180 PHE A N 1
ATOM 1395 C CA . PHE A 1 180 ? -9.878 8.063 2.977 1.00 77.44 180 PHE A CA 1
ATOM 1396 C C . PHE A 1 180 ? -8.519 7.938 2.277 1.00 77.44 180 PHE A C 1
ATOM 1398 O O . PHE A 1 180 ? -7.601 7.335 2.829 1.00 77.44 180 PHE A O 1
ATOM 1405 N N . CYS A 1 181 ? -8.364 8.539 1.098 1.00 84.25 181 CYS A N 1
ATOM 1406 C CA . CYS A 1 181 ? -7.091 8.594 0.391 1.00 84.25 181 CYS A CA 1
ATOM 1407 C C . CYS A 1 181 ? -6.071 9.428 1.172 1.00 84.25 181 CYS A C 1
ATOM 1409 O O . CYS A 1 181 ? -4.948 8.985 1.392 1.00 84.25 181 CYS A O 1
ATOM 1411 N N . GLU A 1 182 ? -6.483 10.595 1.668 1.00 85.56 182 GLU A N 1
ATOM 1412 C CA . GLU A 1 182 ? -5.613 11.474 2.454 1.00 85.56 182 GLU A CA 1
ATOM 1413 C C . GLU A 1 182 ? -5.247 10.876 3.814 1.00 85.56 182 GLU A C 1
ATOM 1415 O O . GLU A 1 182 ? -4.101 10.980 4.252 1.00 85.56 182 GLU A O 1
ATOM 1420 N N . VAL A 1 183 ? -6.192 10.199 4.473 1.00 83.69 183 VAL A N 1
ATOM 1421 C CA . VAL A 1 183 ? -5.917 9.471 5.719 1.00 83.69 183 VAL A CA 1
ATOM 1422 C C . VAL A 1 183 ? -4.942 8.327 5.470 1.00 83.69 183 VAL A C 1
ATOM 1424 O O . VAL A 1 183 ? -3.969 8.195 6.207 1.00 83.69 183 VAL A O 1
ATOM 1427 N N . CYS A 1 184 ? -5.151 7.542 4.413 1.00 86.88 184 CYS A N 1
ATOM 1428 C CA . CYS A 1 184 ? -4.232 6.472 4.060 1.00 86.88 184 CYS A CA 1
ATOM 1429 C C . CYS A 1 184 ? -2.833 7.018 3.750 1.00 86.88 184 CYS A C 1
ATOM 1431 O O . CYS A 1 184 ? -1.860 6.517 4.302 1.00 86.88 184 CYS A O 1
ATOM 1433 N N . LYS A 1 185 ? -2.715 8.080 2.939 1.00 86.94 185 LYS A N 1
ATOM 1434 C CA . LYS A 1 185 ? -1.415 8.681 2.607 1.00 86.94 185 LYS A CA 1
ATOM 1435 C C . LYS A 1 185 ? -0.691 9.189 3.850 1.00 86.94 185 LYS A C 1
ATOM 1437 O O . LYS A 1 185 ? 0.512 8.998 3.973 1.00 86.94 185 LYS A O 1
ATOM 1442 N N . LYS A 1 186 ? -1.411 9.805 4.791 1.00 84.06 186 LYS A N 1
ATOM 1443 C CA . LYS A 1 186 ? -0.833 10.246 6.069 1.00 84.06 186 LYS A CA 1
ATOM 1444 C C . LYS A 1 186 ? -0.422 9.084 6.959 1.00 84.06 186 LYS A C 1
ATOM 1446 O O . LYS A 1 186 ? 0.617 9.174 7.594 1.00 84.06 186 LYS A O 1
ATOM 1451 N N . LEU A 1 187 ? -1.215 8.016 7.010 1.00 83.06 187 LEU A N 1
ATOM 1452 C CA . LEU A 1 187 ? -0.896 6.830 7.799 1.00 83.06 187 LEU A CA 1
ATOM 1453 C C . LEU A 1 187 ? 0.323 6.103 7.227 1.00 83.06 187 LEU A C 1
ATOM 1455 O O . LEU A 1 187 ? 1.251 5.808 7.966 1.00 83.06 187 LEU A O 1
ATOM 1459 N N . VAL A 1 188 ? 0.353 5.870 5.914 1.00 83.50 188 VAL A N 1
ATOM 1460 C CA . VAL A 1 188 ? 1.500 5.252 5.236 1.00 83.50 188 VAL A CA 1
ATOM 1461 C C . VAL A 1 188 ? 2.726 6.153 5.325 1.00 83.50 188 VAL A C 1
ATOM 1463 O O . VAL A 1 188 ? 3.800 5.653 5.615 1.00 83.50 188 VAL A O 1
ATOM 1466 N N . GLY A 1 189 ? 2.571 7.471 5.168 1.00 81.44 189 GLY A N 1
ATOM 1467 C CA . GLY A 1 189 ? 3.659 8.429 5.367 1.00 81.44 189 GLY A CA 1
ATOM 1468 C C . GLY A 1 189 ? 4.174 8.449 6.806 1.00 81.44 189 GLY A C 1
ATOM 1469 O O . GLY A 1 189 ? 5.373 8.489 7.017 1.00 81.44 189 GLY A O 1
ATOM 1470 N N . TYR A 1 190 ? 3.300 8.343 7.809 1.00 73.75 190 TYR A N 1
ATOM 1471 C CA . TYR A 1 190 ? 3.719 8.214 9.206 1.00 73.75 190 TYR A CA 1
ATOM 1472 C C . TYR A 1 190 ? 4.465 6.900 9.449 1.00 73.75 190 TYR A C 1
ATOM 1474 O O . TYR A 1 190 ? 5.484 6.897 10.130 1.00 73.75 190 TYR A O 1
ATOM 1482 N N . LEU A 1 191 ? 3.987 5.790 8.885 1.00 71.88 191 LEU A N 1
ATOM 1483 C CA . LEU A 1 191 ? 4.691 4.514 8.965 1.00 71.88 191 LEU A CA 1
ATOM 1484 C C . LEU A 1 191 ? 6.056 4.612 8.280 1.00 71.88 191 LEU A C 1
ATOM 1486 O O . LEU A 1 191 ? 7.042 4.243 8.891 1.00 71.88 191 LEU A O 1
ATOM 1490 N N . ASP A 1 192 ? 6.146 5.188 7.086 1.00 70.88 192 ASP A N 1
ATOM 1491 C CA . ASP A 1 192 ? 7.420 5.453 6.407 1.00 70.88 192 ASP A CA 1
ATOM 1492 C C . ASP A 1 192 ? 8.340 6.370 7.238 1.00 70.88 192 ASP A C 1
ATOM 1494 O O . ASP A 1 192 ? 9.536 6.130 7.351 1.00 70.88 192 ASP A O 1
ATOM 1498 N N . ASP A 1 193 ? 7.775 7.380 7.906 1.00 68.69 193 ASP A N 1
ATOM 1499 C CA . ASP A 1 193 ? 8.485 8.318 8.778 1.00 68.69 193 ASP A CA 1
ATOM 1500 C C . ASP A 1 193 ? 9.026 7.704 10.075 1.00 68.69 193 ASP A C 1
ATOM 1502 O O . ASP A 1 193 ? 10.036 8.192 10.588 1.00 68.69 193 ASP A O 1
ATOM 1506 N N . ASN A 1 194 ? 8.357 6.675 10.601 1.00 61.06 194 ASN A N 1
ATOM 1507 C CA . ASN A 1 194 ? 8.641 6.075 11.910 1.00 61.06 194 ASN A CA 1
ATOM 1508 C C . ASN A 1 194 ? 9.179 4.642 11.830 1.00 61.06 194 ASN A C 1
ATOM 1510 O O . ASN A 1 194 ? 9.665 4.116 12.831 1.00 61.06 194 ASN A O 1
ATOM 1514 N N . LEU A 1 195 ? 9.139 4.016 10.655 1.00 62.81 195 LEU A N 1
ATOM 1515 C CA . LEU A 1 195 ? 10.032 2.916 10.324 1.00 62.81 195 LEU A CA 1
ATOM 1516 C C . LEU A 1 195 ? 11.465 3.462 10.315 1.00 62.81 195 LEU A C 1
ATOM 1518 O O . LEU A 1 195 ? 11.684 4.657 10.117 1.00 62.81 195 LEU A O 1
ATOM 1522 N N . GLU A 1 196 ? 12.459 2.614 10.575 1.00 58.12 196 GLU A N 1
ATOM 1523 C CA . GLU A 1 196 ? 13.863 3.023 10.516 1.00 58.12 196 GLU A CA 1
ATOM 1524 C C . GLU A 1 196 ? 14.208 3.468 9.081 1.00 58.12 196 GLU A C 1
ATOM 1526 O O . GLU A 1 196 ? 14.659 2.687 8.253 1.00 58.12 196 GLU A O 1
ATOM 1531 N N . LYS A 1 197 ? 14.003 4.758 8.780 1.00 54.25 197 LYS A N 1
ATOM 1532 C CA . LYS A 1 197 ? 14.187 5.395 7.459 1.00 54.25 197 LYS A CA 1
ATOM 1533 C C . LYS A 1 197 ? 15.575 5.244 6.856 1.00 54.25 197 LYS A C 1
ATOM 1535 O O . LYS A 1 197 ? 15.795 5.578 5.697 1.00 54.25 197 LYS A O 1
ATOM 1540 N N . ASN A 1 198 ? 16.519 4.792 7.667 1.00 56.06 198 ASN A N 1
ATOM 1541 C CA . ASN A 1 198 ? 17.896 4.569 7.283 1.00 56.06 198 ASN A CA 1
ATOM 1542 C C . ASN A 1 198 ? 18.225 3.082 7.290 1.00 56.06 198 ASN A C 1
ATOM 1544 O O . ASN A 1 198 ? 19.362 2.741 7.610 1.00 56.06 198 ASN A O 1
ATOM 1548 N N . SER A 1 199 ? 17.266 2.214 6.939 1.00 63.03 199 SER A N 1
ATOM 1549 C CA . SER A 1 199 ? 17.625 0.850 6.590 1.00 63.03 199 SER A CA 1
ATOM 1550 C C . SER A 1 199 ? 18.648 0.902 5.472 1.00 63.03 199 SER A C 1
ATOM 1552 O O . SER A 1 199 ? 18.364 1.312 4.343 1.00 63.03 199 SER A O 1
ATOM 1554 N N . THR A 1 200 ? 19.881 0.560 5.819 1.00 72.88 200 THR A N 1
ATOM 1555 C CA . THR A 1 200 ? 20.960 0.498 4.848 1.00 72.88 200 THR A CA 1
ATOM 1556 C C . THR A 1 200 ? 20.604 -0.549 3.794 1.00 72.88 200 THR A C 1
ATOM 1558 O O . THR A 1 200 ? 19.821 -1.473 4.037 1.00 72.88 200 THR A O 1
ATOM 1561 N N . LYS A 1 201 ? 21.173 -0.423 2.592 1.00 73.44 201 LYS A N 1
ATOM 1562 C CA . LYS A 1 201 ? 21.038 -1.452 1.553 1.00 73.44 201 LYS A CA 1
ATOM 1563 C C . LYS A 1 201 ? 21.354 -2.840 2.131 1.00 73.44 201 LYS A C 1
ATOM 1565 O O . LYS A 1 201 ? 20.688 -3.824 1.825 1.00 73.44 201 LYS A O 1
ATOM 1570 N N . GLU A 1 202 ? 22.348 -2.880 3.004 1.00 77.06 202 GLU A N 1
ATOM 1571 C CA . GLU A 1 202 ? 22.817 -4.043 3.734 1.00 77.06 202 GLU A CA 1
ATOM 1572 C C . GLU A 1 202 ? 21.756 -4.602 4.700 1.00 77.06 202 GLU A C 1
ATOM 1574 O O . GLU A 1 202 ? 21.588 -5.817 4.772 1.00 77.06 202 GLU A O 1
ATOM 1579 N N . GLU A 1 203 ? 20.994 -3.754 5.395 1.00 76.94 203 GLU A N 1
ATOM 1580 C CA . GLU A 1 203 ? 19.900 -4.176 6.285 1.00 76.94 203 GLU A CA 1
ATOM 1581 C C . GLU A 1 203 ? 18.696 -4.736 5.519 1.00 76.94 203 GLU A C 1
ATOM 1583 O O . GLU A 1 203 ? 18.135 -5.761 5.915 1.00 76.94 203 GLU A O 1
ATOM 1588 N N . ILE A 1 204 ? 18.338 -4.125 4.385 1.00 79.38 204 ILE A N 1
ATOM 1589 C CA . ILE A 1 204 ? 17.268 -4.624 3.506 1.00 79.38 204 ILE A CA 1
ATOM 1590 C C . ILE A 1 204 ? 17.640 -6.004 2.954 1.00 79.38 204 ILE A C 1
ATOM 1592 O O . ILE A 1 204 ? 16.824 -6.930 2.960 1.00 79.38 204 ILE A O 1
ATOM 1596 N N . LEU A 1 205 ? 18.888 -6.171 2.515 1.00 81.62 205 LEU A N 1
ATOM 1597 C CA . LEU A 1 205 ? 19.375 -7.452 2.010 1.00 81.62 205 LEU A CA 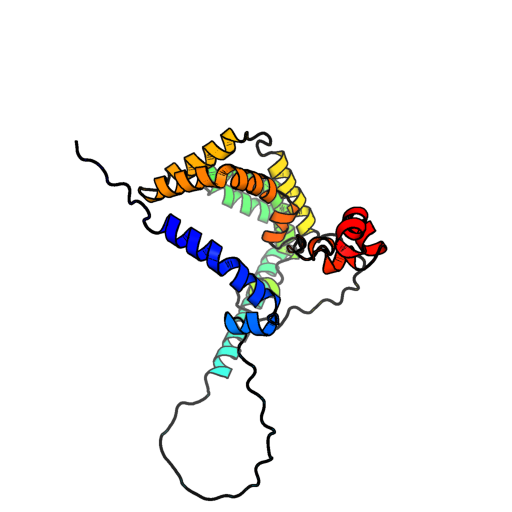1
ATOM 1598 C C . LEU A 1 205 ? 19.446 -8.506 3.108 1.00 81.62 205 LEU A C 1
ATOM 1600 O O . LEU A 1 205 ? 18.985 -9.626 2.897 1.00 81.62 205 LEU A O 1
ATOM 1604 N N . ALA A 1 206 ? 19.909 -8.140 4.304 1.00 85.31 206 ALA A N 1
ATOM 1605 C CA . ALA A 1 206 ? 19.918 -9.043 5.447 1.00 85.31 206 ALA A CA 1
ATOM 1606 C C . ALA A 1 206 ? 18.502 -9.526 5.806 1.00 85.31 206 ALA A C 1
ATOM 1608 O O . ALA A 1 206 ? 18.320 -10.696 6.147 1.00 85.31 206 ALA A O 1
ATOM 1609 N N . ALA A 1 207 ? 17.485 -8.665 5.695 1.00 86.00 207 ALA A N 1
ATOM 1610 C CA . ALA A 1 207 ? 16.092 -9.048 5.913 1.00 86.00 207 ALA A CA 1
ATOM 1611 C C . ALA A 1 207 ? 15.576 -10.022 4.837 1.00 86.00 207 ALA A C 1
ATOM 1613 O O . ALA A 1 207 ? 14.918 -11.011 5.171 1.00 86.00 207 ALA A O 1
ATOM 1614 N N . LEU A 1 208 ? 15.908 -9.793 3.562 1.00 87.00 208 LEU A N 1
ATOM 1615 C CA . LEU A 1 208 ? 15.546 -10.686 2.454 1.00 87.00 208 LEU A CA 1
ATOM 1616 C C . LEU A 1 208 ? 16.229 -12.058 2.573 1.00 87.00 208 LEU A C 1
ATOM 1618 O O . LEU A 1 208 ? 15.560 -13.088 2.485 1.00 87.00 208 LEU A O 1
ATOM 1622 N N . GLU A 1 209 ? 17.531 -12.087 2.863 1.00 89.31 209 GLU A N 1
ATOM 1623 C CA . GLU A 1 209 ? 18.298 -13.315 3.122 1.00 89.31 209 GLU A CA 1
ATOM 1624 C C . GLU A 1 209 ? 17.771 -14.059 4.358 1.00 89.31 209 GLU A C 1
ATOM 1626 O O . GLU A 1 209 ? 17.633 -15.289 4.371 1.00 89.31 209 GLU A O 1
ATOM 1631 N N . LYS A 1 210 ? 17.395 -13.317 5.407 1.00 89.94 210 LYS A N 1
ATOM 1632 C CA . LYS A 1 210 ? 16.744 -13.893 6.585 1.00 89.94 210 LYS A CA 1
ATOM 1633 C C . LYS A 1 210 ? 15.392 -14.504 6.224 1.00 89.94 210 LYS A C 1
ATOM 1635 O O . LYS A 1 210 ? 15.097 -15.603 6.694 1.00 89.94 210 LYS A O 1
ATOM 1640 N N . GLY A 1 211 ? 14.617 -13.848 5.364 1.00 88.56 211 GLY A N 1
ATOM 1641 C CA . GLY A 1 211 ? 13.393 -14.376 4.764 1.00 88.56 211 GLY A CA 1
ATOM 1642 C C . GLY A 1 211 ? 13.624 -15.721 4.073 1.00 88.56 211 GLY A C 1
ATOM 1643 O O . GLY A 1 211 ? 12.962 -16.710 4.395 1.00 88.56 211 GLY A O 1
ATOM 1644 N N . CYS A 1 212 ? 14.629 -15.790 3.197 1.00 93.31 212 CYS A N 1
ATOM 1645 C CA . CYS A 1 212 ? 15.009 -17.022 2.507 1.00 93.31 212 CYS A CA 1
ATOM 1646 C C . CYS A 1 212 ? 15.406 -18.149 3.474 1.00 93.31 212 CYS A C 1
ATOM 1648 O O . CYS A 1 212 ? 15.097 -19.314 3.222 1.00 93.31 212 CYS A O 1
ATOM 1650 N N . SER A 1 213 ? 16.008 -17.819 4.625 1.00 93.25 213 SER A N 1
ATOM 1651 C CA . SER A 1 213 ? 16.412 -18.804 5.640 1.00 93.25 213 SER A CA 1
ATOM 1652 C C . SER A 1 213 ? 15.254 -19.566 6.302 1.00 93.25 213 SER A C 1
ATOM 1654 O O . SER A 1 213 ? 15.491 -20.631 6.875 1.00 93.25 213 SER A O 1
ATOM 1656 N N . PHE A 1 214 ? 14.016 -19.061 6.214 1.00 93.31 214 PHE A N 1
ATOM 1657 C CA . PHE A 1 214 ? 12.822 -19.762 6.701 1.00 93.31 214 PHE A CA 1
ATOM 1658 C C . PHE A 1 214 ? 12.305 -20.826 5.727 1.00 93.31 214 PHE A C 1
ATOM 1660 O O . PHE A 1 214 ? 11.464 -21.646 6.102 1.00 93.31 214 PHE A O 1
ATOM 1667 N N . LEU A 1 215 ? 12.787 -20.829 4.482 1.00 88.06 215 LEU A N 1
ATOM 1668 C CA . LEU A 1 215 ? 12.386 -21.810 3.485 1.00 88.06 215 LEU A CA 1
ATOM 1669 C C . LEU A 1 215 ? 13.185 -23.114 3.654 1.00 88.06 215 LEU A C 1
ATOM 1671 O O . LEU A 1 215 ? 14.386 -23.079 3.931 1.00 88.06 215 LEU A O 1
ATOM 1675 N N . PRO A 1 216 ? 12.558 -24.287 3.461 1.00 89.25 216 PRO A N 1
ATOM 1676 C CA . PRO A 1 216 ? 13.280 -25.552 3.408 1.00 89.25 216 PRO A CA 1
ATOM 1677 C C . PRO A 1 216 ? 14.087 -25.674 2.105 1.00 89.25 216 PRO A C 1
ATOM 1679 O O . PRO A 1 216 ? 13.744 -25.087 1.074 1.00 89.25 216 PRO A O 1
ATOM 1682 N N . ASP A 1 217 ? 15.144 -26.486 2.111 1.00 86.25 217 ASP A N 1
ATOM 1683 C CA . ASP A 1 217 ? 15.830 -26.867 0.873 1.00 86.25 217 ASP A CA 1
ATOM 1684 C C . ASP A 1 217 ? 14.876 -27.644 -0.062 1.00 86.25 217 ASP A C 1
ATOM 1686 O O . ASP A 1 217 ? 14.095 -28.472 0.416 1.00 86.25 217 ASP A O 1
ATOM 1690 N N . PRO A 1 218 ? 14.913 -27.416 -1.394 1.00 84.75 218 PRO A N 1
ATOM 1691 C CA . PRO A 1 218 ? 15.863 -26.588 -2.151 1.00 84.75 218 PRO A CA 1
ATOM 1692 C C . PRO A 1 218 ? 15.430 -25.121 -2.341 1.00 84.75 218 PRO A C 1
ATOM 1694 O O . PRO A 1 218 ? 16.144 -24.362 -2.997 1.00 84.75 218 PRO A O 1
ATOM 1697 N N . TYR A 1 219 ? 14.266 -24.727 -1.822 1.00 85.44 219 TYR A N 1
ATOM 1698 C CA . TYR A 1 219 ? 13.665 -23.408 -2.056 1.00 85.44 219 TYR A CA 1
ATOM 1699 C C . TYR A 1 219 ? 14.475 -22.277 -1.441 1.00 85.44 219 TYR A C 1
ATOM 1701 O O . TYR A 1 219 ? 14.561 -21.206 -2.034 1.00 85.44 219 TYR A O 1
ATOM 1709 N N . LYS A 1 220 ? 15.144 -22.549 -0.318 1.00 93.00 220 LYS A N 1
ATOM 1710 C CA . LYS A 1 220 ? 16.128 -21.638 0.263 1.00 93.00 220 LYS A CA 1
ATOM 1711 C C . LYS A 1 220 ? 17.174 -21.192 -0.762 1.00 93.00 220 LYS A C 1
ATOM 1713 O O . LYS A 1 220 ? 17.294 -20.005 -1.019 1.00 93.00 220 LYS A O 1
ATOM 1718 N N . ASN A 1 221 ? 17.850 -22.134 -1.425 1.00 89.38 221 ASN A N 1
ATOM 1719 C CA . ASN A 1 221 ? 18.912 -21.804 -2.387 1.00 89.38 221 ASN A CA 1
ATOM 1720 C C . ASN A 1 221 ? 18.386 -21.032 -3.607 1.00 89.38 221 ASN A C 1
ATOM 1722 O O . ASN A 1 221 ? 19.091 -20.196 -4.163 1.00 89.38 221 ASN A O 1
ATOM 1726 N N . GLN A 1 222 ? 17.154 -21.316 -4.039 1.00 91.12 222 GLN A N 1
ATOM 1727 C CA . GLN A 1 222 ? 16.519 -20.570 -5.130 1.00 91.12 222 GLN A CA 1
ATOM 1728 C C . GLN A 1 222 ? 16.171 -19.142 -4.702 1.00 91.12 222 GLN A C 1
ATOM 1730 O O . GLN A 1 222 ? 16.360 -18.214 -5.482 1.00 91.12 222 GLN A O 1
ATOM 1735 N N . CYS A 1 223 ? 15.703 -18.971 -3.466 1.00 92.88 223 CYS A N 1
ATOM 1736 C CA . CYS A 1 223 ? 15.434 -17.668 -2.873 1.00 92.88 223 CYS A CA 1
ATOM 1737 C C . CYS A 1 223 ? 16.726 -16.859 -2.713 1.00 92.88 223 CYS A C 1
ATOM 1739 O O . CYS A 1 223 ? 16.786 -15.735 -3.199 1.00 92.88 223 CYS A O 1
ATOM 1741 N N . ASP A 1 224 ? 17.783 -17.455 -2.152 1.00 93.06 224 ASP A N 1
ATOM 1742 C CA . ASP A 1 224 ? 19.091 -16.807 -1.986 1.00 93.06 224 ASP A CA 1
ATOM 1743 C C . ASP A 1 224 ? 19.651 -16.343 -3.345 1.00 93.06 224 ASP A C 1
ATOM 1745 O O . ASP A 1 224 ? 20.133 -15.217 -3.490 1.00 93.06 224 ASP A O 1
ATOM 1749 N N . GLN A 1 225 ? 19.531 -17.184 -4.381 1.00 92.19 225 GLN A N 1
ATOM 1750 C CA . GLN A 1 225 ? 19.956 -16.832 -5.736 1.00 92.19 225 GLN A CA 1
ATOM 1751 C C . GLN A 1 225 ? 19.100 -15.711 -6.339 1.00 92.19 225 GLN A C 1
ATOM 1753 O O . GLN A 1 225 ? 19.642 -14.817 -6.982 1.00 92.19 225 GLN A O 1
ATOM 1758 N N . PHE A 1 226 ? 17.783 -15.74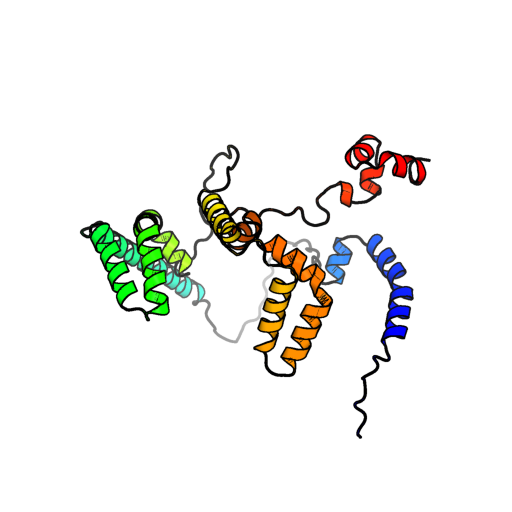2 -6.129 1.00 92.44 226 PHE A N 1
ATOM 1759 C CA . PHE A 1 226 ? 16.870 -14.705 -6.602 1.00 92.44 226 PHE A CA 1
ATOM 1760 C C . PHE A 1 226 ? 17.163 -13.350 -5.948 1.00 92.44 226 PHE A C 1
ATOM 1762 O O . PHE A 1 226 ? 17.279 -12.349 -6.652 1.00 92.44 226 PHE A O 1
ATOM 1769 N N . VAL A 1 227 ? 17.343 -13.323 -4.624 1.00 92.69 227 VAL A N 1
ATOM 1770 C CA . VAL A 1 227 ? 17.707 -12.107 -3.884 1.00 92.69 227 VAL A CA 1
ATOM 1771 C C . VAL A 1 227 ? 19.027 -11.547 -4.410 1.00 92.69 227 VAL A C 1
ATOM 1773 O O . VAL A 1 227 ? 19.093 -10.364 -4.719 1.00 92.69 227 VAL A O 1
ATOM 1776 N N . THR A 1 228 ? 20.031 -12.402 -4.623 1.00 90.50 228 THR A N 1
ATOM 1777 C CA . THR A 1 228 ? 21.343 -11.993 -5.157 1.00 90.50 228 THR A CA 1
ATOM 1778 C C . THR A 1 228 ? 21.263 -11.456 -6.593 1.00 90.50 228 THR A C 1
ATOM 1780 O O . THR A 1 228 ? 21.934 -10.488 -6.942 1.00 90.50 228 THR A O 1
ATOM 1783 N N . GLU A 1 229 ? 20.480 -12.095 -7.467 1.00 91.50 229 GLU A N 1
ATOM 1784 C CA . GLU A 1 229 ? 20.411 -11.743 -8.893 1.00 91.50 229 GLU A CA 1
ATOM 1785 C C . GLU A 1 229 ? 19.628 -10.448 -9.136 1.00 91.50 229 GLU A C 1
ATOM 1787 O O . GLU A 1 229 ? 19.993 -9.659 -10.008 1.00 91.50 229 GLU A O 1
ATOM 1792 N N . TYR A 1 230 ? 18.579 -10.214 -8.346 1.00 89.06 230 TYR A N 1
ATOM 1793 C CA . TYR A 1 230 ? 17.669 -9.083 -8.522 1.00 89.06 230 TYR A CA 1
ATOM 1794 C C . TYR A 1 230 ? 17.841 -7.985 -7.468 1.00 89.06 230 TYR A C 1
ATOM 1796 O O . TYR A 1 230 ? 17.111 -7.001 -7.513 1.00 89.06 230 TYR A O 1
ATOM 1804 N N . GLU A 1 231 ? 18.824 -8.100 -6.573 1.00 83.62 231 GLU A N 1
ATOM 1805 C CA . GLU A 1 231 ? 19.168 -7.145 -5.509 1.00 83.62 231 GLU A CA 1
ATOM 1806 C C . GLU A 1 231 ? 18.962 -5.658 -5.872 1.00 83.62 231 GLU A C 1
ATOM 1808 O O . GLU A 1 231 ? 18.166 -5.004 -5.198 1.00 83.62 231 GLU A O 1
ATOM 1813 N N . PRO A 1 232 ? 19.604 -5.089 -6.917 1.00 78.50 232 PRO A N 1
ATOM 1814 C CA . PRO A 1 232 ? 19.469 -3.660 -7.215 1.00 78.50 232 PRO A CA 1
ATOM 1815 C C . PRO A 1 232 ? 18.030 -3.265 -7.573 1.00 78.50 232 PRO A C 1
ATOM 1817 O O . PRO A 1 232 ? 17.571 -2.202 -7.169 1.00 78.50 232 PRO A O 1
ATOM 1820 N N . MET A 1 233 ? 17.309 -4.146 -8.269 1.00 77.62 233 MET A N 1
ATOM 1821 C CA . MET A 1 233 ? 15.909 -3.943 -8.637 1.00 77.62 233 MET A CA 1
ATOM 1822 C C . MET A 1 233 ? 14.983 -4.125 -7.429 1.00 77.62 233 MET A C 1
ATOM 1824 O O . MET A 1 233 ? 14.029 -3.375 -7.272 1.00 77.62 233 MET A O 1
ATOM 1828 N N . LEU A 1 234 ? 15.258 -5.100 -6.558 1.00 79.56 234 LEU A N 1
ATOM 1829 C CA . LEU A 1 234 ? 14.486 -5.334 -5.337 1.00 79.56 234 LEU A CA 1
ATOM 1830 C C . LEU A 1 234 ? 14.594 -4.149 -4.379 1.00 79.56 234 LEU A C 1
ATOM 1832 O O . LEU A 1 234 ? 13.584 -3.744 -3.816 1.00 79.56 234 LEU A O 1
ATOM 1836 N N . ILE A 1 235 ? 15.784 -3.565 -4.234 1.00 75.69 235 ILE A N 1
ATOM 1837 C CA . ILE A 1 235 ? 15.999 -2.369 -3.412 1.00 75.69 235 ILE A CA 1
ATOM 1838 C C . ILE A 1 235 ? 15.240 -1.175 -3.992 1.00 75.69 235 ILE A C 1
ATOM 1840 O O . ILE A 1 235 ? 14.512 -0.511 -3.262 1.00 75.69 235 ILE A O 1
ATOM 1844 N N . GLU A 1 236 ? 15.364 -0.926 -5.297 1.00 70.50 236 GLU A N 1
ATOM 1845 C CA . GLU A 1 236 ? 14.652 0.165 -5.974 1.00 70.50 236 GLU A CA 1
ATOM 1846 C C . GLU A 1 236 ? 13.132 0.012 -5.836 1.00 70.50 236 GLU A C 1
ATOM 1848 O O . GLU A 1 236 ? 12.446 0.949 -5.436 1.00 70.50 236 GLU A O 1
ATOM 1853 N N . ILE A 1 237 ? 12.606 -1.197 -6.055 1.00 70.19 237 ILE A N 1
ATOM 1854 C CA . ILE A 1 237 ? 11.184 -1.495 -5.877 1.00 70.19 237 ILE A CA 1
ATOM 1855 C C . ILE A 1 237 ? 10.762 -1.307 -4.421 1.00 70.19 237 ILE A C 1
ATOM 1857 O O . ILE A 1 237 ? 9.718 -0.714 -4.197 1.00 70.19 237 ILE A O 1
ATOM 1861 N N . LEU A 1 238 ? 11.525 -1.789 -3.434 1.00 68.75 238 LEU A N 1
ATOM 1862 C CA . LEU A 1 238 ? 11.171 -1.669 -2.013 1.00 68.75 238 LEU A CA 1
ATOM 1863 C C . LEU A 1 238 ? 11.136 -0.212 -1.546 1.00 68.75 238 LEU A C 1
ATOM 1865 O O . LEU A 1 238 ? 10.234 0.160 -0.802 1.00 68.75 238 LEU A O 1
ATOM 1869 N N . VAL A 1 239 ? 12.049 0.618 -2.049 1.00 66.69 239 VAL A N 1
ATOM 1870 C CA . VAL A 1 239 ? 12.038 2.065 -1.807 1.00 66.69 239 VAL A CA 1
ATOM 1871 C C . VAL A 1 239 ? 10.856 2.736 -2.523 1.00 66.69 239 VAL A C 1
ATOM 1873 O O . VAL A 1 239 ? 10.217 3.620 -1.961 1.00 66.69 239 VAL A O 1
ATOM 1876 N N . GLU A 1 240 ? 10.500 2.298 -3.735 1.00 59.34 240 GLU A N 1
ATOM 1877 C CA . GLU A 1 240 ? 9.358 2.849 -4.478 1.00 59.34 240 GLU A CA 1
ATOM 1878 C C . GLU A 1 240 ? 7.981 2.387 -3.969 1.00 59.34 240 GLU A C 1
ATOM 1880 O O . GLU A 1 240 ? 7.009 3.139 -4.057 1.00 59.34 240 GLU A O 1
ATOM 1885 N N . VAL A 1 241 ? 7.844 1.155 -3.468 1.00 62.56 241 VAL A N 1
ATOM 1886 C CA . VAL A 1 241 ? 6.547 0.607 -3.033 1.00 62.56 241 VAL A CA 1
ATOM 1887 C C . VAL A 1 241 ? 6.104 1.122 -1.670 1.00 62.56 241 VAL A C 1
ATOM 1889 O O . VAL A 1 241 ? 4.949 0.905 -1.314 1.00 62.56 241 VAL A O 1
ATOM 1892 N N . MET A 1 242 ? 6.973 1.826 -0.941 1.00 62.72 242 MET A N 1
ATOM 1893 C CA . MET A 1 242 ? 6.610 2.554 0.278 1.00 62.72 242 MET A CA 1
ATOM 1894 C C . MET A 1 242 ? 6.031 3.948 -0.013 1.00 62.72 242 MET A C 1
ATOM 1896 O O . MET A 1 242 ? 5.585 4.624 0.910 1.00 62.72 242 MET A O 1
ATOM 1900 N N . GLU A 1 243 ? 5.947 4.365 -1.286 1.00 75.81 243 GLU A N 1
ATOM 1901 C CA . GLU A 1 243 ? 5.325 5.638 -1.659 1.00 75.81 243 GLU A CA 1
ATOM 1902 C C . GLU A 1 243 ? 3.839 5.652 -1.236 1.00 75.81 243 GLU A C 1
ATOM 1904 O O . GLU A 1 243 ? 3.053 4.810 -1.699 1.00 75.81 243 GLU A O 1
ATOM 1909 N N . PRO A 1 244 ? 3.416 6.598 -0.372 1.00 79.44 244 PRO A N 1
ATOM 1910 C CA . PRO A 1 244 ? 2.078 6.582 0.209 1.00 79.44 244 PRO A CA 1
ATOM 1911 C C . PRO A 1 244 ? 0.948 6.566 -0.823 1.00 79.44 244 PRO A C 1
ATOM 1913 O O . PRO A 1 244 ? -0.061 5.890 -0.620 1.00 79.44 244 PRO A O 1
ATOM 1916 N N . SER A 1 245 ? 1.104 7.244 -1.966 1.00 80.06 245 SER A N 1
ATOM 1917 C CA . SER A 1 245 ? 0.070 7.243 -3.008 1.00 80.06 245 SER A CA 1
ATOM 1918 C C . SER A 1 245 ? -0.040 5.888 -3.702 1.00 80.06 245 SER A C 1
ATOM 1920 O O . SER A 1 245 ? -1.157 5.443 -3.982 1.00 80.06 245 SER A O 1
ATOM 1922 N N . TYR A 1 246 ? 1.080 5.205 -3.957 1.00 76.75 246 TYR A N 1
ATOM 1923 C CA . TYR A 1 246 ? 1.100 3.862 -4.532 1.00 76.75 246 TYR A CA 1
ATOM 1924 C C . TYR A 1 246 ? 0.431 2.835 -3.613 1.00 76.75 246 TYR A C 1
ATOM 1926 O O . TYR A 1 246 ? -0.484 2.133 -4.056 1.00 76.75 246 TYR A O 1
ATOM 1934 N N . VAL A 1 247 ? 0.816 2.788 -2.332 1.00 80.69 247 VAL A N 1
ATOM 1935 C CA . VAL A 1 247 ? 0.219 1.873 -1.343 1.00 80.69 247 VAL A CA 1
ATOM 1936 C C . VAL A 1 247 ? -1.286 2.111 -1.248 1.00 80.69 247 VAL A C 1
ATOM 1938 O O . VAL A 1 247 ? -2.082 1.189 -1.430 1.00 80.69 247 VAL A O 1
ATOM 1941 N N . CYS A 1 248 ? -1.701 3.365 -1.072 1.00 85.50 248 CYS A N 1
ATOM 1942 C CA . CYS A 1 248 ? -3.109 3.710 -0.911 1.00 85.50 248 CYS A CA 1
ATOM 1943 C C . CYS A 1 248 ? -3.941 3.504 -2.185 1.00 85.50 248 CYS A C 1
ATOM 1945 O O . CYS A 1 248 ? -5.134 3.201 -2.110 1.00 85.50 248 CYS A O 1
ATOM 1947 N N . SER A 1 249 ? -3.316 3.586 -3.363 1.00 83.00 249 SER A N 1
ATOM 1948 C CA . SER A 1 249 ? -3.937 3.215 -4.641 1.00 83.00 249 SER A CA 1
ATOM 1949 C C . SER A 1 249 ? -4.127 1.705 -4.778 1.00 83.00 249 SER A C 1
ATOM 1951 O O . SER A 1 249 ? -5.127 1.255 -5.339 1.00 83.00 249 SER A O 1
ATOM 1953 N N . LYS A 1 250 ? -3.176 0.903 -4.283 1.00 78.06 250 LYS A N 1
ATOM 1954 C CA . LYS A 1 250 ? -3.258 -0.566 -4.307 1.00 78.06 250 LYS A CA 1
ATOM 1955 C C . LYS A 1 250 ? -4.262 -1.112 -3.299 1.00 78.06 250 LYS A C 1
ATOM 1957 O O . LYS A 1 250 ? -4.960 -2.067 -3.624 1.00 78.06 250 LYS A O 1
ATOM 1962 N N . VAL A 1 251 ? -4.389 -0.465 -2.143 1.00 78.94 251 VAL A N 1
ATOM 1963 C CA . VAL A 1 251 ? -5.433 -0.745 -1.141 1.00 78.94 251 VAL A CA 1
ATOM 1964 C C . VAL A 1 251 ? -6.825 -0.305 -1.634 1.00 78.94 251 VAL A C 1
ATOM 1966 O O . VAL A 1 251 ? -7.840 -0.724 -1.091 1.00 78.94 251 VAL A O 1
ATOM 1969 N N . GLY A 1 252 ? -6.894 0.491 -2.709 1.00 75.69 252 GLY A N 1
ATOM 1970 C CA . GLY A 1 252 ? -8.150 0.894 -3.350 1.00 75.69 252 GLY A CA 1
ATOM 1971 C C . GLY A 1 252 ? -8.870 2.052 -2.656 1.00 75.69 252 GLY A C 1
ATOM 1972 O O . GLY A 1 252 ? -10.007 2.352 -3.008 1.00 75.69 252 GLY A O 1
ATOM 1973 N N . VAL A 1 253 ? -8.214 2.704 -1.690 1.00 81.38 253 VAL A N 1
ATOM 1974 C CA . VAL A 1 253 ? -8.745 3.855 -0.934 1.00 81.38 253 VAL A CA 1
ATOM 1975 C C . VAL A 1 253 ? -8.360 5.198 -1.554 1.00 81.38 253 VAL A C 1
ATOM 1977 O O . VAL A 1 253 ? -9.043 6.197 -1.336 1.00 81.38 253 VAL A O 1
ATOM 1980 N N . CYS A 1 254 ? -7.298 5.220 -2.361 1.00 81.00 254 CYS A N 1
ATOM 1981 C CA . CYS A 1 254 ? -7.018 6.302 -3.297 1.00 81.00 254 CYS A CA 1
ATOM 1982 C C . CYS A 1 254 ? -7.513 5.952 -4.703 1.00 81.00 254 CYS A C 1
ATOM 1984 O O . CYS A 1 254 ? -7.474 4.777 -5.091 1.00 81.00 254 CYS A O 1
ATOM 1986 N N . PRO A 1 255 ? -7.909 6.960 -5.511 1.00 78.94 255 PRO A N 1
ATOM 1987 C CA . PRO A 1 255 ? -7.973 6.789 -6.955 1.00 78.94 255 PRO A CA 1
ATOM 1988 C C . PRO A 1 255 ? -6.658 6.173 -7.409 1.00 78.94 255 PRO A C 1
ATOM 1990 O O . PRO A 1 255 ? -5.606 6.569 -6.910 1.00 78.94 255 PRO A O 1
ATOM 1993 N N . ARG A 1 256 ? -6.705 5.199 -8.325 1.00 69.31 256 ARG A N 1
ATOM 1994 C CA . ARG A 1 256 ? -5.476 4.608 -8.854 1.00 69.31 256 ARG A CA 1
ATOM 1995 C C . ARG A 1 256 ? -4.604 5.754 -9.350 1.00 69.31 256 ARG A C 1
ATOM 1997 O O . ARG A 1 256 ? -4.967 6.389 -10.340 1.00 69.31 256 ARG A O 1
ATOM 2004 N N . ALA A 1 257 ? -3.488 6.010 -8.666 1.00 56.56 257 ALA A N 1
ATOM 2005 C CA . ALA A 1 257 ? -2.418 6.811 -9.213 1.00 56.56 257 ALA A CA 1
ATOM 2006 C C . ALA A 1 257 ? -2.026 6.091 -10.497 1.00 56.56 257 ALA A C 1
ATOM 2008 O O . ALA A 1 257 ? -1.381 5.039 -10.479 1.00 56.56 257 ALA A O 1
ATOM 2009 N N . GLY A 1 258 ? -2.532 6.580 -11.624 1.00 53.34 258 GLY A N 1
ATOM 2010 C CA . GLY A 1 258 ? -2.019 6.178 -12.907 1.00 53.34 258 GLY A CA 1
ATOM 2011 C C . GLY A 1 258 ? -0.579 6.650 -12.914 1.00 53.34 258 GLY A C 1
ATOM 2012 O O . GLY A 1 258 ? -0.330 7.783 -13.309 1.00 53.34 258 GLY A O 1
ATOM 2013 N N . LYS A 1 259 ? 0.373 5.799 -12.498 1.00 54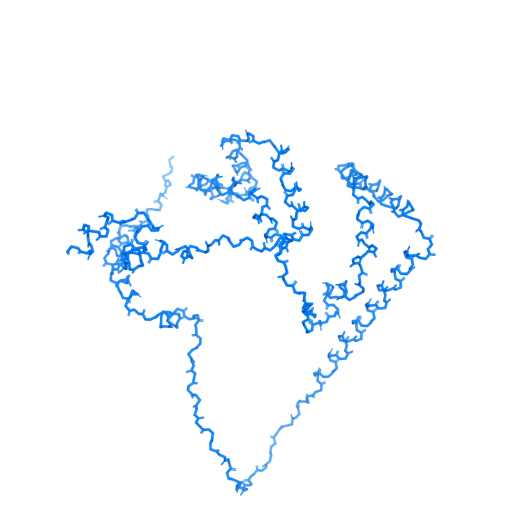.00 259 LYS A N 1
ATOM 2014 C CA . LYS A 1 259 ? 1.685 5.840 -13.142 1.00 54.00 259 LYS A CA 1
ATOM 2015 C C . LYS A 1 259 ? 1.329 5.802 -14.631 1.00 54.00 259 LYS A C 1
ATOM 2017 O O . LYS A 1 259 ? 0.619 4.864 -15.025 1.00 54.00 259 LYS A O 1
ATOM 2022 N N . PRO A 1 260 ? 1.660 6.844 -15.415 1.00 48.28 260 PRO A N 1
ATOM 2023 C CA . PRO A 1 260 ? 1.375 6.832 -16.835 1.00 48.28 260 PRO A CA 1
ATOM 2024 C C . PRO A 1 260 ? 1.929 5.498 -17.347 1.00 48.28 260 PRO A C 1
ATOM 2026 O O . PRO A 1 260 ? 3.100 5.201 -17.106 1.00 48.28 260 PRO A O 1
ATOM 2029 N N . LEU A 1 261 ? 1.082 4.627 -17.917 1.00 51.44 261 LEU A N 1
ATOM 2030 C CA . LEU A 1 261 ? 1.546 3.337 -18.444 1.00 51.44 261 LEU A CA 1
ATOM 2031 C C . LEU A 1 261 ? 2.775 3.617 -19.317 1.00 51.44 261 LEU A C 1
ATOM 2033 O O . LEU A 1 261 ? 2.766 4.620 -20.038 1.00 51.44 261 LEU A O 1
ATOM 2037 N N . LEU A 1 262 ? 3.821 2.788 -19.255 1.00 50.25 262 LEU A N 1
ATOM 2038 C CA . LEU A 1 262 ? 4.948 2.894 -20.190 1.00 50.25 262 LEU A CA 1
ATOM 2039 C C . LEU A 1 262 ? 4.375 3.052 -21.609 1.00 50.25 262 LEU A C 1
ATOM 2041 O O . LEU A 1 262 ? 3.638 2.185 -22.073 1.00 50.25 262 LEU A O 1
ATOM 2045 N N . GLY A 1 263 ? 4.622 4.202 -22.245 1.00 54.97 263 GLY A N 1
ATOM 2046 C CA . GLY A 1 263 ? 3.983 4.561 -23.518 1.00 54.97 263 GLY A CA 1
ATOM 2047 C C . GLY A 1 263 ? 2.813 5.552 -23.450 1.00 54.97 263 GLY A C 1
ATOM 2048 O O . GLY A 1 263 ? 2.138 5.725 -24.454 1.00 54.97 263 GLY A O 1
ATOM 2049 N N . THR A 1 264 ? 2.530 6.214 -22.329 1.00 60.12 264 THR A N 1
ATOM 2050 C CA . THR A 1 264 ? 1.484 7.269 -22.246 1.00 60.12 264 THR A CA 1
ATOM 2051 C C . THR A 1 264 ? 2.053 8.683 -22.286 1.00 60.12 264 THR A C 1
ATOM 2053 O O . THR A 1 264 ? 1.375 9.599 -22.755 1.00 60.12 264 THR A O 1
ATOM 2056 N N . GLU A 1 265 ? 3.311 8.870 -21.880 1.00 77.00 265 GLU A N 1
ATOM 2057 C CA . GLU A 1 265 ? 4.032 10.106 -22.168 1.00 77.00 265 GLU A CA 1
ATOM 2058 C C . GLU A 1 265 ? 4.367 10.173 -23.658 1.00 77.00 265 GLU A C 1
ATOM 2060 O O . GLU A 1 265 ? 5.010 9.289 -24.219 1.00 77.00 265 GLU A O 1
ATOM 2065 N N . LYS A 1 266 ? 3.946 11.244 -24.328 1.00 82.44 266 LYS A N 1
ATOM 2066 C CA . LYS A 1 266 ? 4.054 11.314 -25.790 1.00 82.44 266 LYS A CA 1
ATOM 2067 C C . LYS A 1 266 ? 5.505 11.260 -26.287 1.00 82.44 266 LYS A C 1
ATOM 2069 O O . LYS A 1 266 ? 5.775 10.724 -27.354 1.00 82.44 266 LYS A O 1
ATOM 2074 N N . CYS A 1 267 ? 6.463 11.743 -25.495 1.00 86.44 267 CYS A N 1
ATOM 2075 C CA . CYS A 1 267 ? 7.882 11.698 -25.852 1.00 86.44 267 CYS A CA 1
ATOM 2076 C C . CYS A 1 267 ? 8.460 10.275 -25.894 1.00 86.44 267 CYS A C 1
ATOM 2078 O O . CYS A 1 267 ? 9.440 10.045 -26.603 1.00 86.44 267 CYS A O 1
ATOM 2080 N N . VAL A 1 268 ? 7.828 9.303 -25.222 1.00 84.00 268 VAL A N 1
ATOM 2081 C CA . VAL A 1 268 ? 8.235 7.891 -25.291 1.00 84.00 268 VAL A CA 1
ATOM 2082 C C . VAL A 1 268 ? 7.607 7.137 -26.470 1.00 84.00 268 VAL A C 1
ATOM 2084 O O . VAL A 1 268 ? 7.929 5.974 -26.685 1.00 84.00 268 VAL A O 1
ATOM 2087 N N . TRP A 1 269 ? 6.760 7.787 -27.281 1.00 82.94 269 TRP A N 1
ATOM 2088 C CA . TRP A 1 269 ? 6.185 7.203 -28.508 1.00 82.94 269 TRP A CA 1
ATOM 2089 C C . TRP A 1 269 ? 7.198 7.074 -29.655 1.00 82.94 269 TRP A C 1
ATOM 2091 O O . TRP A 1 269 ? 6.890 6.503 -30.698 1.00 82.94 269 TRP A O 1
ATOM 2101 N N . GLY A 1 270 ? 8.418 7.579 -29.458 1.00 82.75 270 GLY A N 1
ATOM 2102 C CA . GLY A 1 270 ? 9.518 7.437 -30.404 1.00 82.75 270 GLY A CA 1
ATOM 2103 C C . GLY A 1 270 ? 9.574 8.536 -31.475 1.00 82.75 270 GLY A C 1
ATOM 2104 O O . GLY A 1 270 ? 8.724 9.433 -31.501 1.00 82.75 270 GLY A O 1
ATOM 2105 N N . PRO A 1 271 ? 10.609 8.506 -32.341 1.00 85.06 271 PRO A N 1
ATOM 2106 C CA . PRO A 1 271 ? 10.941 9.614 -33.244 1.00 85.06 271 PRO A CA 1
ATOM 2107 C C . PRO A 1 271 ? 9.817 10.002 -34.207 1.00 85.06 271 PRO A C 1
ATOM 2109 O O . PRO A 1 271 ? 9.757 11.147 -34.640 1.00 85.06 271 PRO A O 1
ATOM 2112 N N . SER A 1 272 ? 8.895 9.084 -34.505 1.00 85.88 272 SER A N 1
ATOM 2113 C CA . SER A 1 272 ? 7.691 9.355 -35.298 1.00 85.88 272 SER A CA 1
ATOM 2114 C C . SER A 1 272 ? 6.793 10.432 -34.679 1.00 85.88 272 SER A C 1
ATOM 2116 O O . SER A 1 272 ? 6.165 11.187 -35.416 1.00 85.88 272 SER A O 1
ATOM 2118 N N . TYR A 1 273 ? 6.754 10.531 -33.346 1.00 89.62 273 TYR A N 1
ATOM 2119 C CA . TYR A 1 273 ? 6.058 11.598 -32.635 1.00 89.62 273 TYR A CA 1
ATOM 2120 C C . TYR A 1 273 ? 6.954 12.824 -32.449 1.00 89.62 273 TYR A C 1
ATOM 2122 O O . TYR A 1 273 ? 6.611 13.919 -32.887 1.00 89.62 273 TYR A O 1
ATOM 2130 N N . TRP A 1 274 ? 8.118 12.678 -31.805 1.00 93.19 274 TRP A N 1
ATOM 2131 C CA . TRP A 1 274 ? 8.890 13.862 -31.419 1.00 93.19 274 TRP A CA 1
ATOM 2132 C C . TRP A 1 274 ? 9.612 14.531 -32.589 1.00 93.19 274 TRP A C 1
ATOM 2134 O O . TRP A 1 274 ? 9.781 15.741 -32.541 1.00 93.19 274 TRP A O 1
ATOM 2144 N N . CYS A 1 275 ? 9.915 13.827 -33.682 1.00 94.62 275 CYS A N 1
ATOM 2145 C CA . CYS A 1 275 ? 10.396 14.439 -34.925 1.00 94.62 275 CYS A CA 1
ATOM 2146 C C . CYS A 1 275 ? 9.280 14.715 -35.944 1.00 94.62 275 CYS A C 1
ATOM 2148 O O . CYS A 1 275 ? 9.565 14.899 -37.126 1.00 94.62 275 CYS A O 1
ATOM 2150 N N . GLN A 1 276 ? 8.014 14.783 -35.523 1.00 94.50 276 GLN A N 1
ATOM 2151 C CA . GLN A 1 276 ? 6.921 15.155 -36.421 1.00 94.50 276 GLN A CA 1
ATOM 2152 C C . GLN A 1 276 ? 7.022 16.623 -36.863 1.00 94.50 276 GLN A C 1
ATOM 2154 O O . GLN A 1 276 ? 6.807 16.940 -38.032 1.00 94.50 276 GLN A O 1
ATOM 2159 N N . ASN A 1 277 ? 7.350 17.525 -35.936 1.00 95.31 277 ASN A N 1
ATOM 2160 C CA . ASN A 1 277 ? 7.594 18.939 -36.205 1.00 95.31 277 ASN A CA 1
ATOM 2161 C C . ASN A 1 277 ? 8.474 19.570 -35.107 1.00 95.31 277 ASN A C 1
ATOM 2163 O O . ASN A 1 277 ? 8.838 18.930 -34.117 1.00 95.31 277 ASN A O 1
ATOM 2167 N N . VAL A 1 278 ? 8.838 20.842 -35.289 1.00 94.94 278 VAL A N 1
ATOM 2168 C CA . VAL A 1 278 ? 9.714 21.580 -34.361 1.00 94.94 278 VAL A CA 1
ATOM 2169 C C . VAL A 1 278 ? 9.098 21.712 -32.965 1.00 94.94 278 VAL A C 1
ATOM 2171 O O . VAL A 1 278 ? 9.830 21.674 -31.980 1.00 94.94 278 VAL A O 1
ATOM 2174 N N . GLU A 1 279 ? 7.774 21.814 -32.859 1.00 94.75 279 GLU A N 1
ATOM 2175 C CA . GLU A 1 279 ? 7.065 21.997 -31.588 1.00 94.75 279 GLU A CA 1
ATOM 2176 C C . GLU A 1 279 ? 7.107 20.721 -30.741 1.00 94.75 279 GLU A C 1
ATOM 2178 O O . GLU A 1 279 ? 7.484 20.765 -29.568 1.00 94.75 279 GLU A O 1
ATOM 2183 N N . THR A 1 280 ? 6.817 19.562 -31.338 1.00 92.19 280 THR A N 1
ATOM 2184 C CA . THR A 1 280 ? 6.926 18.267 -30.655 1.00 92.19 280 THR A CA 1
ATOM 2185 C C . THR A 1 280 ? 8.377 17.959 -30.290 1.00 92.19 280 THR A C 1
ATOM 2187 O O . THR A 1 280 ? 8.641 17.502 -29.176 1.00 92.19 280 THR A O 1
ATOM 2190 N N . ALA A 1 281 ? 9.334 18.292 -31.162 1.00 93.19 281 ALA A N 1
ATOM 2191 C CA . ALA A 1 281 ? 10.756 18.085 -30.891 1.00 93.19 281 ALA A CA 1
ATOM 2192 C C . ALA A 1 281 ? 11.260 18.980 -29.759 1.00 93.19 281 ALA A C 1
ATOM 2194 O O . ALA A 1 281 ? 12.066 18.539 -28.944 1.00 93.19 281 ALA A O 1
ATOM 2195 N N . ALA A 1 282 ? 10.780 20.222 -29.680 1.00 94.12 282 ALA A N 1
ATOM 2196 C CA . ALA A 1 282 ? 11.074 21.121 -28.571 1.00 94.12 282 ALA A CA 1
ATOM 2197 C C . ALA A 1 282 ? 10.488 20.588 -27.261 1.00 94.12 282 ALA A C 1
ATOM 2199 O O . ALA A 1 282 ? 11.198 20.515 -26.261 1.00 94.12 282 ALA A O 1
ATOM 2200 N N . SER A 1 283 ? 9.227 20.140 -27.285 1.00 85.69 283 SER A N 1
ATOM 2201 C CA . SER A 1 283 ? 8.544 19.610 -26.097 1.00 85.69 283 SER A CA 1
ATOM 2202 C C . SER A 1 283 ? 9.205 18.353 -25.520 1.00 85.69 283 SER A C 1
ATOM 2204 O O . SER A 1 283 ? 9.122 18.121 -24.319 1.00 85.69 283 SER A O 1
ATOM 2206 N N . CYS A 1 284 ? 9.905 17.582 -26.359 1.00 93.19 284 CYS A N 1
ATOM 2207 C CA . CYS A 1 284 ? 10.638 16.377 -25.972 1.00 93.19 284 CYS A CA 1
ATOM 2208 C C . CYS A 1 284 ? 12.162 16.580 -25.887 1.00 93.19 284 CYS A C 1
ATOM 2210 O O . CYS A 1 284 ? 12.902 15.606 -25.782 1.00 93.19 284 CYS A O 1
ATOM 2212 N N . ASN A 1 285 ? 12.637 17.830 -25.948 1.00 92.12 285 ASN A N 1
ATOM 2213 C CA . ASN A 1 285 ? 14.052 18.215 -25.898 1.00 92.12 285 ASN A CA 1
ATOM 2214 C C . ASN A 1 285 ? 14.957 17.494 -26.919 1.00 92.12 285 ASN A C 1
ATOM 2216 O O . ASN A 1 285 ? 16.050 17.019 -26.612 1.00 92.12 285 ASN A O 1
ATOM 2220 N N . ALA A 1 286 ? 14.483 17.409 -28.157 1.00 93.94 286 ALA A N 1
ATOM 2221 C CA . ALA A 1 286 ? 14.989 16.475 -29.150 1.00 93.94 286 ALA A CA 1
ATOM 2222 C C . ALA A 1 286 ? 15.273 17.103 -30.531 1.00 93.94 286 ALA A C 1
ATOM 2224 O O . ALA A 1 286 ? 15.592 16.412 -31.500 1.00 93.94 286 ALA A O 1
ATOM 2225 N N . ILE A 1 287 ? 15.202 18.436 -30.609 1.00 94.12 287 ILE A N 1
ATOM 2226 C CA . ILE A 1 287 ? 15.383 19.242 -31.828 1.00 94.12 287 ILE A CA 1
ATOM 2227 C C . ILE A 1 287 ? 16.673 18.884 -32.575 1.00 94.12 287 ILE A C 1
ATOM 2229 O O . ILE A 1 287 ? 16.652 18.709 -33.791 1.00 94.12 287 ILE A O 1
ATOM 2233 N N . GLU A 1 288 ? 17.800 18.773 -31.870 1.00 93.81 288 GLU A N 1
ATOM 2234 C CA . GLU A 1 288 ? 19.098 18.520 -32.509 1.00 93.81 288 GLU A CA 1
ATOM 2235 C C . GLU A 1 288 ? 19.188 17.124 -33.129 1.00 93.81 288 GLU A C 1
ATOM 2237 O O . GLU A 1 288 ? 19.774 16.965 -34.199 1.00 93.81 288 GLU A O 1
ATOM 2242 N N . HIS A 1 289 ? 18.563 16.125 -32.504 1.00 91.75 289 HIS A N 1
ATOM 2243 C CA . HIS A 1 289 ? 18.471 14.787 -33.077 1.00 91.75 289 HIS A CA 1
ATOM 2244 C C . HIS A 1 289 ? 17.604 14.797 -34.341 1.00 91.75 289 HIS A C 1
ATOM 2246 O O . HIS A 1 289 ? 18.041 14.300 -35.377 1.00 91.75 289 HIS A O 1
ATOM 2252 N N . CYS A 1 290 ? 16.421 15.420 -34.288 1.00 95.00 290 CYS A N 1
ATOM 2253 C CA . CYS A 1 290 ? 15.521 15.488 -35.440 1.00 95.00 290 CYS A CA 1
ATOM 2254 C C . CYS A 1 290 ? 16.149 16.237 -36.616 1.00 95.00 290 CYS A C 1
ATOM 2256 O O . CYS A 1 290 ? 16.089 15.750 -37.741 1.00 95.00 290 CYS A O 1
ATOM 2258 N N . LYS A 1 291 ? 16.837 17.361 -36.363 1.00 94.75 291 LYS A N 1
ATOM 2259 C CA . LYS A 1 291 ? 17.611 18.061 -37.395 1.00 94.75 291 LYS A CA 1
ATOM 2260 C C . LYS A 1 291 ? 18.649 17.142 -38.026 1.00 94.75 291 LYS A C 1
ATOM 2262 O O . LYS A 1 291 ? 18.685 17.033 -39.236 1.00 94.75 291 LYS A O 1
ATOM 2267 N N . ARG A 1 292 ? 19.479 16.466 -37.225 1.00 90.94 292 ARG A N 1
ATOM 2268 C CA . ARG A 1 292 ? 20.612 15.684 -37.750 1.00 90.94 292 ARG A CA 1
ATOM 2269 C C . ARG A 1 292 ? 20.208 14.409 -38.478 1.00 90.94 292 ARG A C 1
ATOM 2271 O O . ARG A 1 292 ? 20.906 14.030 -39.414 1.00 90.94 292 ARG A O 1
ATOM 2278 N N . HIS A 1 293 ? 19.144 13.750 -38.029 1.00 86.12 293 HIS A N 1
ATOM 2279 C CA . HIS A 1 293 ? 18.844 12.371 -38.417 1.00 8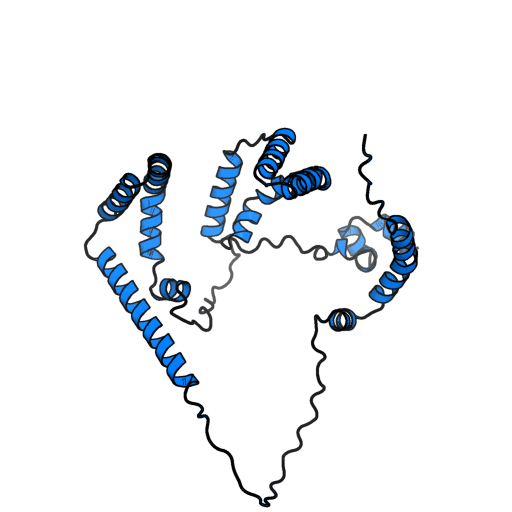6.12 293 HIS A CA 1
ATOM 2280 C C . HIS A 1 293 ? 17.507 12.181 -39.143 1.00 86.12 293 HIS A C 1
ATOM 2282 O O . HIS A 1 293 ? 17.304 11.105 -39.698 1.00 86.12 293 HIS A O 1
ATOM 2288 N N . VAL A 1 294 ? 16.600 13.171 -39.138 1.00 88.69 294 VAL A N 1
ATOM 2289 C CA . VAL A 1 294 ? 15.234 13.006 -39.680 1.00 88.69 294 VAL A CA 1
ATOM 2290 C C . VAL A 1 294 ? 14.830 14.110 -40.664 1.00 88.69 294 VAL A C 1
ATOM 2292 O O . VAL A 1 294 ? 14.230 13.804 -41.687 1.00 88.69 294 VAL A O 1
ATOM 2295 N N . TRP A 1 295 ? 15.128 15.381 -40.379 1.00 90.00 295 TRP A N 1
ATOM 2296 C CA . TRP A 1 295 ? 14.719 16.530 -41.212 1.00 90.00 295 TRP A CA 1
ATOM 2297 C C . TRP A 1 295 ? 15.797 17.043 -42.172 1.00 90.00 295 TRP A C 1
ATOM 2299 O O . TRP A 1 295 ? 15.542 18.011 -42.889 1.00 90.00 295 TRP A O 1
ATOM 2309 N N . ASN A 1 296 ? 16.985 16.439 -42.141 1.00 62.75 296 ASN A N 1
ATOM 2310 C CA . ASN A 1 296 ? 18.080 16.733 -43.065 1.00 62.75 296 ASN A CA 1
ATOM 2311 C C . ASN A 1 296 ? 17.862 16.070 -44.425 1.00 62.75 296 ASN A C 1
ATOM 2313 O O . ASN A 1 296 ? 17.584 14.850 -44.437 1.00 62.75 296 ASN A O 1
#

Sequence (296 aa):
MPLSKRSSCTWRRPCKNYVDQYSDIVIQMMMHMQPKDICALVGFCEQEVPMQPLVPAKVVSEDVIPALELVEPIKKGLVQAKEDVLCEMCEYVVKELVKMIDSNKTEEEIIHAFDKVCSKLPKSLSEECQEVVDTYGRSILSILLQEASPELVCSMLQLCTKQGLPALTAHVTQQKDGAFCEVCKKLVGYLDDNLEKNSTKEEILAALEKGCSFLPDPYKNQCDQFVTEYEPMLIEILVEVMEPSYVCSKVGVCPRAGKPLLGTEKCVWGPSYWCQNVETAASCNAIEHCKRHVWN

Secondary structure (DSSP, 8-state):
---------TTHHHHHHHHHHHHHHHHHHHHHS-HHHHHHHTTSS---------------------------S-HHHHHHHHHHHHHHHHHHHHHHHHHHHHTT--HHHHHHHHHHHHTTS-HHHHHHHHHHHHHHHHHHHHHHHHH--HHHHHHHTT-S--SS--------S-----HHHHHHHHHHHHHHHHS-TT--HHHHHHHHHHHHTTSPTTHHHHHHHHHHHHHHHHHHHHHHHT-HHHHHHHTTSS----PPPTT-SGGGG-HHHHTSSHHHHHHTT-HHHHHHHT--